Protein AF-A0A918W1X4-F1 (afdb_monomer)

Radius of gyration: 21.04 Å; Cα contacts (8 Å, |Δi|>4): 381; chains: 1; bounding box: 70×36×65 Å

Organism: NCBI:txid680283

Structure (mmCIF, N/CA/C/O backbone):
data_AF-A0A918W1X4-F1
#
_entry.id   AF-A0A918W1X4-F1
#
loop_
_atom_site.group_PDB
_atom_site.id
_atom_site.type_symbol
_atom_site.label_atom_id
_atom_site.label_alt_id
_atom_site.label_comp_id
_atom_site.label_asym_id
_atom_site.label_entity_id
_atom_site.label_seq_id
_atom_site.pdbx_PDB_ins_code
_atom_site.Cartn_x
_atom_site.Cartn_y
_atom_site.Cartn_z
_atom_site.occupancy
_atom_site.B_iso_or_equiv
_atom_site.auth_seq_id
_atom_site.auth_comp_id
_atom_site.auth_asym_id
_atom_site.auth_atom_id
_atom_site.pdbx_PDB_model_num
ATOM 1 N N . MET A 1 1 ? 8.030 5.818 12.855 1.00 89.62 1 MET A N 1
ATOM 2 C CA . MET A 1 1 ? 6.580 5.556 12.806 1.00 89.62 1 MET A CA 1
ATOM 3 C C . MET A 1 1 ? 6.120 4.887 14.097 1.00 89.62 1 MET A C 1
ATOM 5 O O . MET A 1 1 ? 6.805 3.990 14.582 1.00 89.62 1 MET A O 1
ATOM 9 N N . LYS A 1 2 ? 5.001 5.328 14.676 1.00 92.06 2 LYS A N 1
ATOM 10 C CA . LYS A 1 2 ? 4.371 4.689 15.841 1.00 92.06 2 LYS A CA 1
ATOM 11 C C . LYS A 1 2 ? 3.020 4.142 15.383 1.00 92.06 2 LYS A C 1
ATOM 13 O O . LYS A 1 2 ? 2.193 4.916 14.919 1.00 92.06 2 LYS A O 1
ATOM 18 N N . LEU A 1 3 ? 2.838 2.830 15.476 1.00 92.94 3 LEU A N 1
ATOM 19 C CA . LEU A 1 3 ? 1.585 2.150 15.158 1.00 92.94 3 LEU A CA 1
ATOM 20 C C . LEU A 1 3 ? 0.908 1.819 16.480 1.00 92.94 3 LEU A C 1
ATOM 22 O O . LEU A 1 3 ? 1.271 0.844 17.129 1.00 92.94 3 LEU A O 1
ATOM 26 N N . GLY A 1 4 ? 0.025 2.700 16.929 1.00 91.88 4 GLY A N 1
ATOM 27 C CA . GLY A 1 4 ? -0.718 2.560 18.179 1.00 91.88 4 GLY A CA 1
ATOM 28 C C . GLY A 1 4 ? -2.156 3.011 17.988 1.00 91.88 4 GLY A C 1
ATOM 29 O O . GLY A 1 4 ? -2.625 3.066 16.855 1.00 91.88 4 GLY A O 1
ATOM 30 N N . GLU A 1 5 ? -2.839 3.355 19.076 1.00 91.31 5 GLU A N 1
ATOM 31 C CA . GLU A 1 5 ? -4.279 3.652 19.054 1.00 91.31 5 GLU A CA 1
ATOM 32 C C . GLU A 1 5 ? -4.683 4.749 18.068 1.00 91.31 5 GLU A C 1
ATOM 34 O O . GLU A 1 5 ? -5.750 4.660 17.470 1.00 91.31 5 GLU A O 1
ATOM 39 N N . ASP A 1 6 ? -3.797 5.722 17.862 1.00 91.75 6 ASP A N 1
ATOM 40 C CA . ASP A 1 6 ? -4.020 6.860 16.970 1.00 91.75 6 ASP A CA 1
ATOM 41 C C . ASP A 1 6 ? -3.562 6.600 15.523 1.00 91.75 6 ASP A C 1
ATOM 43 O O . ASP A 1 6 ? -3.527 7.513 14.701 1.00 91.75 6 ASP A O 1
ATOM 47 N N . SER A 1 7 ? -3.126 5.378 15.205 1.00 94.62 7 SER A N 1
ATOM 48 C CA . SER A 1 7 ? -2.703 5.036 13.846 1.00 94.62 7 SER A CA 1
ATOM 49 C C . SER A 1 7 ? -3.896 4.715 12.953 1.00 94.62 7 SER A C 1
ATOM 51 O O . SER A 1 7 ? -4.884 4.143 13.411 1.00 94.62 7 SER A O 1
ATOM 53 N N . SER A 1 8 ? -3.769 5.005 11.660 1.00 95.12 8 SER A N 1
ATOM 54 C CA . SER A 1 8 ? -4.750 4.677 10.619 1.00 95.12 8 SER A CA 1
ATOM 55 C C . SER A 1 8 ? -5.215 3.220 10.688 1.00 95.12 8 SER A C 1
ATOM 57 O O . SER A 1 8 ? -6.405 2.956 10.545 1.00 95.12 8 SER A O 1
ATOM 59 N N . LEU A 1 9 ? -4.311 2.279 10.988 1.00 95.44 9 LEU A N 1
ATOM 60 C CA . LEU A 1 9 ? -4.637 0.859 11.144 1.00 95.44 9 LEU A CA 1
ATOM 61 C C . LEU A 1 9 ? -5.591 0.599 12.322 1.00 95.44 9 LEU A C 1
ATOM 63 O O . LEU A 1 9 ? -6.588 -0.102 12.164 1.00 95.44 9 LEU A O 1
ATOM 67 N N . GLU A 1 10 ? -5.294 1.158 13.496 1.00 94.69 10 GLU A N 1
ATOM 68 C CA . GLU A 1 10 ? -6.123 0.973 14.695 1.00 94.69 10 GLU A CA 1
ATOM 69 C C . GLU A 1 10 ? -7.441 1.736 14.605 1.00 94.69 10 GLU A C 1
ATOM 71 O O . GLU A 1 10 ? -8.481 1.223 15.022 1.00 94.69 10 GLU A O 1
ATOM 76 N N . ILE A 1 11 ? -7.417 2.933 14.020 1.00 94.31 11 ILE A N 1
ATOM 77 C CA . ILE A 1 11 ? -8.625 3.719 13.788 1.00 94.31 11 ILE A CA 1
ATOM 78 C C . ILE A 1 11 ? -9.549 2.962 12.841 1.00 94.31 11 ILE A C 1
ATOM 80 O O . ILE A 1 11 ? -10.709 2.770 13.191 1.00 94.31 11 ILE A O 1
ATOM 84 N N . LEU A 1 12 ? -9.038 2.454 11.713 1.00 93.69 12 LEU A N 1
ATOM 85 C CA . LEU A 1 12 ? -9.804 1.621 10.784 1.00 93.69 12 LEU A CA 1
ATOM 86 C C . LEU A 1 12 ? -10.406 0.397 11.490 1.00 93.69 12 LEU A C 1
ATOM 88 O O . LEU A 1 12 ? -11.582 0.082 11.308 1.00 93.69 12 LEU A O 1
ATOM 92 N N . ARG A 1 13 ? -9.616 -0.288 12.327 1.00 92.44 13 ARG A N 1
ATOM 93 C CA . ARG A 1 13 ? -10.076 -1.457 13.090 1.00 92.44 13 ARG A CA 1
ATOM 94 C C . ARG A 1 13 ? -11.245 -1.108 14.012 1.00 92.44 13 ARG A C 1
ATOM 96 O O . ARG A 1 13 ? -12.243 -1.826 14.028 1.00 92.44 13 ARG A O 1
ATOM 103 N N . LYS A 1 14 ? -11.133 -0.004 14.757 1.00 92.19 14 LYS A N 1
ATOM 104 C CA . LYS A 1 14 ? -12.168 0.475 15.689 1.00 92.19 14 LYS A CA 1
ATOM 105 C C . LYS A 1 14 ? -13.386 1.063 14.960 1.00 92.19 14 LYS A C 1
ATOM 107 O O . LYS A 1 14 ? -14.490 1.015 15.499 1.00 92.19 14 LYS A O 1
ATOM 112 N N . SER A 1 15 ? -13.211 1.605 13.753 1.00 91.00 15 SER A N 1
ATOM 113 C CA . SER A 1 15 ? -14.269 2.275 12.986 1.00 91.00 15 SER A CA 1
ATOM 114 C C . SER A 1 15 ? -14.942 1.402 11.923 1.00 91.00 15 SER A C 1
ATOM 116 O O . SER A 1 15 ? -15.945 1.843 11.364 1.00 91.00 15 SER A O 1
ATOM 118 N N . LYS A 1 16 ? -14.474 0.164 11.682 1.00 90.62 16 LYS A N 1
ATOM 119 C CA . LYS A 1 16 ? -14.989 -0.753 10.643 1.00 90.62 16 LYS A CA 1
ATOM 120 C C . LYS A 1 16 ? -16.517 -0.775 10.549 1.00 90.62 16 LYS A C 1
ATOM 122 O O . LYS A 1 16 ? -17.054 -0.559 9.470 1.00 90.62 16 LYS A O 1
ATOM 127 N N . GLY A 1 17 ? -17.218 -0.998 11.664 1.00 89.38 17 GLY A N 1
ATOM 128 C CA . GLY A 1 17 ? -18.685 -1.075 11.664 1.00 89.38 17 GLY A CA 1
ATOM 129 C C . GLY A 1 17 ? -19.357 0.222 11.199 1.00 89.38 17 GLY A C 1
ATOM 130 O O . GLY A 1 17 ? -20.266 0.184 10.377 1.00 89.38 17 GLY A O 1
ATOM 131 N N . LYS A 1 18 ? -18.852 1.377 11.654 1.00 89.38 18 LYS A N 1
ATOM 132 C CA . LYS A 1 18 ? -19.354 2.695 11.231 1.00 89.38 18 LYS A CA 1
ATOM 133 C C . LYS A 1 18 ? -19.069 2.967 9.754 1.00 89.38 18 LYS A C 1
ATOM 135 O O . LYS A 1 18 ? -19.903 3.553 9.075 1.00 89.38 18 LYS A O 1
ATOM 140 N N . LEU A 1 19 ? -17.907 2.538 9.258 1.00 88.19 19 LEU A N 1
ATOM 141 C CA . LEU A 1 19 ? -17.547 2.682 7.846 1.00 88.19 19 LEU A CA 1
ATOM 142 C C . LEU A 1 19 ? -18.468 1.854 6.948 1.00 88.19 19 LEU A C 1
ATOM 144 O O . LEU A 1 19 ? -18.989 2.387 5.975 1.00 88.19 19 LEU A O 1
ATOM 148 N N . VAL A 1 20 ? -18.713 0.587 7.298 1.00 89.12 20 VAL A N 1
ATOM 149 C CA . VAL A 1 20 ? -19.644 -0.281 6.556 1.00 89.12 20 VAL A CA 1
ATOM 150 C C . VAL A 1 20 ? -21.050 0.319 6.547 1.00 89.12 20 VAL A C 1
ATOM 152 O O . VAL A 1 20 ? -21.657 0.424 5.486 1.00 89.12 20 VAL A O 1
ATOM 155 N N . GLN A 1 21 ? -21.534 0.801 7.695 1.00 89.19 21 GLN A N 1
ATOM 156 C CA . GLN A 1 21 ? -22.831 1.472 7.772 1.00 89.19 21 GLN A CA 1
ATOM 157 C C . GLN A 1 21 ? -22.894 2.717 6.871 1.00 89.19 21 GLN A C 1
ATOM 159 O O . GLN A 1 21 ? -23.849 2.878 6.119 1.00 89.19 21 GLN A O 1
ATOM 164 N N . SER A 1 22 ? -21.866 3.572 6.897 1.00 87.25 22 SER A N 1
ATOM 165 C CA . SER A 1 22 ? -21.835 4.780 6.065 1.00 87.25 22 SER A CA 1
ATOM 166 C C . SER A 1 22 ? -21.781 4.467 4.565 1.00 87.25 22 SER A C 1
ATOM 168 O O . SER A 1 22 ? -22.384 5.187 3.772 1.00 87.25 22 SER A O 1
ATOM 170 N N . LEU A 1 23 ? -21.085 3.398 4.165 1.00 85.81 23 LEU A N 1
ATOM 171 C CA . LEU A 1 23 ? -21.072 2.932 2.775 1.00 85.81 23 LEU A CA 1
ATOM 172 C C . LEU A 1 23 ? -22.455 2.432 2.342 1.00 85.81 23 LEU A C 1
ATOM 174 O O . LEU A 1 23 ? -22.922 2.809 1.268 1.00 85.81 23 LEU A O 1
ATOM 178 N N . ARG A 1 24 ? -23.128 1.667 3.207 1.00 88.44 24 ARG A N 1
ATOM 179 C CA . ARG A 1 24 ? -24.493 1.184 2.981 1.00 88.44 24 ARG A CA 1
ATOM 180 C C . ARG A 1 24 ? -25.494 2.329 2.829 1.00 88.44 24 ARG A C 1
ATOM 182 O O . ARG A 1 24 ? -26.295 2.314 1.907 1.00 88.44 24 ARG A O 1
ATOM 189 N N . GLU A 1 25 ? -25.426 3.349 3.682 1.00 88.69 25 GLU A N 1
ATOM 190 C CA . GLU A 1 25 ? -26.319 4.521 3.614 1.00 88.69 25 GLU A CA 1
ATOM 191 C C . GLU A 1 25 ? -26.143 5.342 2.325 1.00 88.69 25 GLU A C 1
ATOM 193 O O . GLU A 1 25 ? -27.088 5.978 1.861 1.00 88.69 25 GLU A O 1
ATOM 198 N N . LYS A 1 26 ? -24.944 5.325 1.728 1.00 85.81 26 LYS A N 1
ATOM 199 C CA . LYS A 1 26 ? -24.642 6.028 0.471 1.00 85.81 26 LYS A CA 1
ATOM 200 C C . LYS A 1 26 ? -24.990 5.225 -0.784 1.00 85.81 26 LYS A C 1
ATOM 202 O O . LYS A 1 26 ? -24.914 5.779 -1.878 1.00 85.81 26 LYS A O 1
ATOM 207 N N . SER A 1 27 ? -25.336 3.945 -0.651 1.00 84.44 27 SER A N 1
ATOM 208 C CA . SER A 1 27 ? -25.573 3.046 -1.778 1.00 84.44 27 SER A CA 1
ATOM 209 C C . SER A 1 27 ? -27.027 2.558 -1.780 1.00 84.44 27 SER A C 1
ATOM 211 O O . SER A 1 27 ? -27.389 1.703 -0.973 1.00 84.44 27 SER A O 1
ATOM 213 N N . PRO A 1 28 ? -27.885 3.093 -2.668 1.00 80.31 28 PRO A N 1
ATOM 214 C CA . PRO A 1 28 ? -29.302 2.728 -2.703 1.00 80.31 28 PRO A CA 1
ATOM 215 C C . PRO A 1 28 ? -29.547 1.266 -3.111 1.00 80.31 28 PRO A C 1
ATOM 217 O O . PRO A 1 28 ? -30.560 0.698 -2.714 1.00 80.31 28 PRO A O 1
ATOM 220 N N . ASP A 1 29 ? -28.607 0.653 -3.836 1.00 88.94 29 ASP A N 1
ATOM 221 C CA . ASP A 1 29 ? -28.700 -0.723 -4.346 1.00 88.94 29 ASP A CA 1
ATOM 222 C C . ASP A 1 29 ? -27.906 -1.738 -3.500 1.00 88.94 29 ASP A C 1
ATOM 224 O O . ASP A 1 29 ? -27.603 -2.838 -3.962 1.00 88.94 29 ASP A O 1
ATOM 228 N N . TRP A 1 30 ? -27.538 -1.377 -2.265 1.00 87.69 30 TRP A N 1
ATOM 229 C CA . TRP A 1 30 ? -26.732 -2.229 -1.389 1.00 87.69 30 TRP A CA 1
ATOM 230 C C . TRP A 1 30 ? -27.438 -3.547 -1.049 1.00 87.69 30 TRP A C 1
ATOM 232 O O . TRP A 1 30 ? -28.548 -3.564 -0.510 1.00 87.69 30 TRP A O 1
ATOM 242 N N . SER A 1 31 ? -26.751 -4.657 -1.300 1.00 87.81 31 SER A N 1
ATOM 243 C CA . SER A 1 31 ? -27.240 -6.020 -1.100 1.00 87.81 31 SER A CA 1
ATOM 244 C C . SER A 1 31 ? -26.464 -6.772 -0.011 1.00 87.81 31 SER A C 1
ATOM 246 O O . SER A 1 31 ? -25.363 -6.389 0.385 1.00 87.81 31 SER A O 1
ATOM 248 N N . ASP A 1 32 ? -26.991 -7.917 0.431 1.00 85.19 32 ASP A N 1
ATOM 249 C CA . ASP A 1 32 ? -26.283 -8.814 1.362 1.00 85.19 32 ASP A CA 1
ATOM 250 C C . ASP A 1 32 ? -24.945 -9.327 0.786 1.00 85.19 32 ASP A C 1
ATOM 252 O O . ASP A 1 32 ? -24.015 -9.673 1.522 1.00 85.19 32 ASP A O 1
ATOM 256 N N . SER A 1 33 ? -24.821 -9.378 -0.545 1.00 85.75 33 SER A N 1
ATOM 257 C CA . SER A 1 33 ? -23.560 -9.716 -1.212 1.00 85.75 33 SER A CA 1
ATOM 258 C C . SER A 1 33 ? -22.501 -8.634 -0.984 1.00 85.75 33 SER A C 1
ATOM 260 O O . SER A 1 33 ? -21.333 -8.965 -0.763 1.00 85.75 33 SER A O 1
ATOM 262 N N . ASP A 1 34 ? -22.902 -7.361 -0.986 1.00 85.75 34 ASP A N 1
ATOM 263 C CA . ASP A 1 34 ? -22.007 -6.226 -0.742 1.00 85.75 34 ASP A CA 1
ATOM 264 C C . ASP A 1 34 ? -21.521 -6.213 0.710 1.00 85.75 34 ASP A C 1
ATOM 266 O O . ASP A 1 34 ? -20.335 -5.983 0.961 1.00 85.75 34 ASP A O 1
ATOM 270 N N . ASP A 1 35 ? -22.396 -6.568 1.661 1.00 85.94 35 ASP A N 1
ATOM 271 C CA . ASP A 1 35 ? -22.026 -6.744 3.070 1.00 85.94 35 ASP A CA 1
ATOM 272 C C . ASP A 1 35 ? -20.931 -7.806 3.235 1.00 85.94 35 ASP A C 1
ATOM 274 O O . ASP A 1 35 ? -19.939 -7.584 3.938 1.00 85.94 35 ASP A O 1
ATOM 278 N N . ASN A 1 36 ? -21.070 -8.958 2.580 1.00 86.75 36 ASN A N 1
ATOM 279 C CA . ASN A 1 36 ? -20.059 -10.013 2.650 1.00 86.75 36 ASN A CA 1
ATOM 280 C C . ASN A 1 36 ? -18.736 -9.575 2.016 1.00 86.75 36 ASN A C 1
ATOM 282 O O . ASN A 1 36 ? -17.666 -9.779 2.603 1.00 86.75 36 ASN A O 1
ATOM 286 N N . GLU A 1 37 ? -18.800 -8.940 0.845 1.00 87.06 37 GLU A N 1
ATOM 287 C CA . GLU A 1 37 ? -17.607 -8.487 0.142 1.00 87.06 37 GLU A CA 1
ATOM 288 C C . GLU A 1 37 ? -16.852 -7.417 0.940 1.00 87.06 37 GLU A C 1
ATOM 290 O O . GLU A 1 37 ? -15.644 -7.559 1.164 1.00 87.06 37 GLU A O 1
ATOM 295 N N . ILE A 1 38 ? -17.542 -6.379 1.430 1.00 88.88 38 ILE A N 1
ATOM 296 C CA . ILE A 1 38 ? -16.889 -5.305 2.184 1.00 88.88 38 ILE A CA 1
ATOM 297 C C . ILE A 1 38 ? -16.334 -5.819 3.512 1.00 88.88 38 ILE A C 1
ATOM 299 O O . ILE A 1 38 ? -15.252 -5.403 3.929 1.00 88.88 38 ILE A O 1
ATOM 303 N N . ASN A 1 39 ? -17.021 -6.759 4.171 1.00 89.31 39 ASN A N 1
ATOM 304 C CA . ASN A 1 39 ? -16.547 -7.320 5.431 1.00 89.31 39 ASN A CA 1
ATOM 305 C C . ASN A 1 39 ? -15.281 -8.153 5.255 1.00 89.31 39 ASN A C 1
ATOM 307 O O . ASN A 1 39 ? -14.392 -8.050 6.110 1.00 89.31 39 ASN A O 1
ATOM 311 N N . LEU A 1 40 ? -15.189 -8.921 4.164 1.00 88.69 40 LEU A N 1
ATOM 312 C CA . LEU A 1 40 ? -13.988 -9.661 3.781 1.00 88.69 40 LEU A CA 1
ATOM 313 C C . LEU A 1 40 ? -12.858 -8.703 3.390 1.00 88.69 40 LEU A C 1
ATOM 315 O O . LEU A 1 40 ? -11.714 -8.852 3.830 1.00 88.69 40 LEU A O 1
ATOM 319 N N . PHE A 1 41 ? -13.177 -7.676 2.605 1.00 91.25 41 PHE A N 1
ATOM 320 C CA . PHE A 1 41 ? -12.220 -6.664 2.176 1.00 91.25 41 PHE A CA 1
ATOM 321 C C . PHE A 1 41 ? -11.633 -5.895 3.374 1.00 91.25 41 PHE A C 1
ATOM 323 O O . PHE A 1 41 ? -10.417 -5.734 3.482 1.00 91.25 41 PHE A O 1
ATOM 330 N N . LEU A 1 42 ? -12.472 -5.541 4.349 1.00 92.44 42 LEU A N 1
ATOM 331 C CA . LEU A 1 42 ? -12.093 -4.887 5.604 1.00 92.44 42 LEU A CA 1
ATOM 332 C C . LEU A 1 42 ? -11.666 -5.862 6.711 1.00 92.44 42 LEU A C 1
ATOM 334 O O . LEU A 1 42 ? -11.483 -5.449 7.859 1.00 92.44 42 LEU A O 1
ATOM 338 N N . ASP A 1 43 ? -11.526 -7.160 6.433 1.00 91.25 43 ASP A N 1
ATOM 339 C CA . ASP A 1 43 ? -10.916 -8.074 7.395 1.00 91.25 43 ASP A CA 1
ATOM 340 C C . ASP A 1 43 ? -9.405 -7.834 7.449 1.00 91.25 43 ASP A C 1
ATOM 342 O O . ASP A 1 43 ? -8.615 -8.372 6.664 1.00 91.25 43 ASP A O 1
ATOM 346 N N . ILE A 1 44 ? -9.015 -6.975 8.389 1.00 91.25 44 ILE A N 1
ATOM 347 C CA . ILE A 1 44 ? -7.623 -6.641 8.660 1.00 91.25 44 ILE A CA 1
ATOM 348 C C . ILE A 1 44 ? -6.870 -7.883 9.131 1.00 91.25 44 ILE A C 1
ATOM 350 O O . ILE A 1 44 ? -5.703 -8.035 8.778 1.00 91.25 44 ILE A O 1
ATOM 354 N N . ASN A 1 45 ? -7.494 -8.792 9.889 1.00 90.19 45 ASN A N 1
ATOM 355 C CA . ASN A 1 45 ? -6.805 -9.937 10.488 1.00 90.19 45 ASN A CA 1
ATOM 356 C C . ASN A 1 45 ? -6.257 -10.888 9.425 1.00 90.19 45 ASN A C 1
ATOM 358 O O . ASN A 1 45 ? -5.095 -11.285 9.522 1.00 90.19 45 ASN A O 1
ATOM 362 N N . ALA A 1 46 ? -7.037 -11.142 8.375 1.00 91.50 46 ALA A N 1
ATOM 363 C CA . ALA A 1 46 ? -6.661 -12.022 7.272 1.00 91.50 46 ALA A CA 1
ATOM 364 C C . ALA A 1 46 ? -5.538 -11.479 6.364 1.00 91.50 46 ALA A C 1
ATOM 366 O O . ALA A 1 46 ? -4.969 -12.235 5.578 1.00 91.50 46 ALA A O 1
ATOM 367 N N . LYS A 1 47 ? -5.193 -10.186 6.448 1.00 95.44 47 LYS A N 1
ATOM 368 C CA . LYS A 1 47 ? -4.259 -9.539 5.509 1.00 95.44 47 LYS A CA 1
ATOM 369 C C . LYS A 1 47 ? -2.852 -9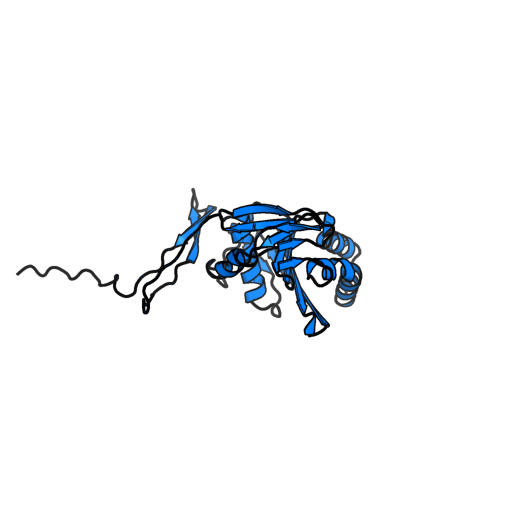.388 6.076 1.00 95.44 47 LYS A C 1
ATOM 371 O O . LYS A 1 47 ? -2.658 -9.146 7.269 1.00 95.44 47 LYS A O 1
ATOM 376 N N . LYS A 1 48 ? -1.838 -9.461 5.211 1.00 96.94 48 LYS A N 1
ATOM 377 C CA . LYS A 1 48 ? -0.465 -9.065 5.568 1.00 96.94 48 LYS A CA 1
ATOM 378 C C . LYS A 1 48 ? -0.386 -7.541 5.695 1.00 96.94 48 LYS A C 1
ATOM 380 O O . LYS A 1 48 ? -0.943 -6.833 4.864 1.00 96.94 48 LYS A O 1
ATOM 385 N N . LYS A 1 49 ? 0.303 -7.044 6.727 1.00 97.69 49 LYS A N 1
ATOM 386 C CA . LYS A 1 49 ? 0.478 -5.607 6.988 1.00 97.69 49 LYS A CA 1
ATOM 387 C C . LYS A 1 49 ? 1.906 -5.201 6.658 1.00 97.69 49 LYS A C 1
ATOM 389 O O . LYS A 1 49 ? 2.823 -5.549 7.397 1.00 97.69 49 LYS A O 1
ATOM 394 N N . TYR A 1 50 ? 2.085 -4.486 5.561 1.00 97.69 50 TYR A N 1
ATOM 395 C CA . TYR A 1 50 ? 3.361 -3.979 5.079 1.00 97.69 50 TYR A CA 1
ATOM 396 C C . TYR A 1 50 ? 3.546 -2.544 5.554 1.00 97.69 50 TYR A C 1
ATOM 398 O O . TYR A 1 50 ? 2.781 -1.668 5.176 1.00 97.69 50 TYR A O 1
ATOM 406 N N . VAL A 1 51 ? 4.549 -2.296 6.385 1.00 96.69 51 VAL A N 1
ATOM 407 C CA . VAL A 1 51 ? 4.882 -0.965 6.897 1.00 96.69 51 VAL A CA 1
ATOM 408 C C . VAL A 1 51 ? 6.071 -0.450 6.119 1.00 96.69 51 VAL A C 1
ATOM 410 O O . VAL A 1 51 ? 7.134 -1.069 6.146 1.00 96.69 51 VAL A O 1
ATOM 413 N N . PHE A 1 52 ? 5.919 0.672 5.428 1.00 94.25 52 PHE A N 1
ATOM 414 C CA . PHE A 1 52 ? 7.030 1.243 4.676 1.00 94.25 52 PHE A CA 1
ATOM 415 C C . PHE A 1 52 ? 7.929 2.061 5.600 1.00 94.25 52 PHE A C 1
ATOM 417 O O . PHE A 1 52 ? 7.468 2.855 6.422 1.00 94.25 52 PHE A O 1
ATOM 424 N N . SER A 1 53 ? 9.242 1.860 5.488 1.00 90.56 53 SER A N 1
ATOM 425 C CA . SER A 1 53 ? 10.195 2.732 6.168 1.00 90.56 53 SER A CA 1
ATOM 426 C C . SER A 1 53 ? 10.199 4.123 5.524 1.00 90.56 53 SER A C 1
ATOM 428 O O . SER A 1 53 ? 9.906 4.270 4.336 1.00 90.56 53 SER A O 1
ATOM 430 N N . ASN A 1 54 ? 10.598 5.152 6.280 1.00 87.25 54 ASN A N 1
ATOM 431 C CA . ASN A 1 54 ? 10.710 6.515 5.744 1.00 87.25 54 ASN A CA 1
ATOM 432 C C . ASN A 1 54 ? 11.564 6.559 4.471 1.00 87.25 54 ASN A C 1
ATOM 434 O O . ASN A 1 54 ? 11.217 7.238 3.515 1.00 87.25 54 ASN A O 1
ATOM 438 N N . SER A 1 55 ? 12.642 5.769 4.425 1.00 84.75 55 SER A N 1
ATOM 439 C CA . SER A 1 55 ? 13.511 5.734 3.255 1.00 84.75 55 SER A CA 1
ATOM 440 C C . SER A 1 55 ? 12.781 5.221 2.012 1.00 84.75 55 SER A C 1
ATOM 442 O O . SER A 1 55 ? 13.015 5.760 0.931 1.00 84.75 55 SER A O 1
ATOM 444 N N . VAL A 1 56 ? 11.898 4.225 2.145 1.00 89.19 56 VAL A N 1
ATOM 445 C CA . VAL A 1 56 ? 11.050 3.735 1.047 1.00 89.19 56 VAL A CA 1
ATOM 446 C C . VAL A 1 56 ? 10.109 4.835 0.577 1.00 89.19 56 VAL A C 1
ATOM 448 O O . VAL A 1 56 ? 10.112 5.140 -0.618 1.00 89.19 56 VAL A O 1
ATOM 451 N N . ILE A 1 57 ? 9.380 5.464 1.508 1.00 90.25 57 ILE A N 1
ATOM 452 C CA . ILE A 1 57 ? 8.430 6.555 1.228 1.00 90.25 57 ILE A CA 1
ATOM 453 C C . ILE A 1 57 ? 9.122 7.671 0.439 1.00 90.25 57 ILE A C 1
ATOM 455 O O . ILE A 1 57 ? 8.654 8.052 -0.636 1.00 90.25 57 ILE A O 1
ATOM 459 N N . ASP A 1 58 ? 10.300 8.094 0.902 1.00 86.06 58 ASP A N 1
ATOM 460 C CA . ASP A 1 58 ? 11.109 9.139 0.272 1.00 86.06 58 ASP A CA 1
ATOM 461 C C . ASP A 1 58 ? 11.532 8.783 -1.160 1.00 86.06 58 ASP A C 1
ATOM 463 O O . ASP A 1 58 ? 11.877 9.672 -1.928 1.00 86.06 58 ASP A O 1
ATOM 467 N N . THR A 1 59 ? 11.502 7.508 -1.560 1.00 86.00 59 THR A N 1
ATOM 468 C CA . THR A 1 59 ? 11.821 7.074 -2.934 1.00 86.00 59 THR A CA 1
ATOM 469 C C . THR A 1 59 ? 10.638 6.706 -3.801 1.00 86.00 59 THR A C 1
ATOM 471 O O . THR A 1 59 ? 10.843 6.517 -5.000 1.00 86.00 59 THR A O 1
ATOM 474 N N . LEU A 1 60 ? 9.417 6.632 -3.275 1.00 90.62 60 LEU A N 1
ATOM 475 C CA . LEU A 1 60 ? 8.256 6.249 -4.085 1.00 90.62 60 LEU A CA 1
ATOM 476 C C . LEU A 1 60 ? 8.084 7.160 -5.305 1.00 90.62 60 LEU A C 1
ATOM 478 O O . LEU A 1 60 ? 7.796 6.679 -6.397 1.00 90.62 60 LEU A O 1
ATOM 482 N N . HIS A 1 61 ? 8.360 8.458 -5.150 1.00 88.31 61 HIS A N 1
ATOM 483 C CA . HIS A 1 61 ? 8.295 9.446 -6.230 1.00 88.31 61 HIS A CA 1
ATOM 484 C C . HIS A 1 61 ? 9.258 9.162 -7.399 1.00 88.31 61 HIS A C 1
ATOM 486 O O . HIS A 1 61 ? 9.075 9.695 -8.491 1.00 88.31 61 HIS A O 1
ATOM 492 N N . THR A 1 62 ? 10.288 8.335 -7.189 1.00 87.81 62 THR A N 1
ATOM 493 C CA . THR A 1 62 ? 11.216 7.924 -8.252 1.00 87.81 62 THR A CA 1
ATOM 494 C C . THR A 1 62 ? 10.605 6.876 -9.179 1.00 87.81 62 THR A C 1
ATOM 496 O O . THR A 1 62 ? 11.131 6.666 -10.266 1.00 87.81 62 THR A O 1
ATOM 499 N N . ILE A 1 63 ? 9.503 6.224 -8.796 1.00 90.38 63 ILE A N 1
ATOM 500 C CA . ILE A 1 63 ? 8.768 5.297 -9.658 1.00 90.38 63 ILE A CA 1
ATOM 501 C C . ILE A 1 63 ? 7.840 6.106 -10.563 1.00 90.38 63 ILE A C 1
ATOM 503 O O . ILE A 1 63 ? 6.904 6.770 -10.106 1.00 90.38 63 ILE A O 1
ATOM 507 N N . LYS A 1 64 ? 8.112 6.061 -11.870 1.00 88.62 64 LYS A N 1
ATOM 508 C CA . LYS A 1 64 ? 7.364 6.840 -12.854 1.00 88.62 64 LYS A CA 1
ATOM 509 C C . LYS A 1 64 ? 6.006 6.191 -13.128 1.00 88.62 64 LYS A C 1
ATOM 511 O O . LYS A 1 64 ? 5.929 5.158 -13.785 1.00 88.62 64 LYS A O 1
ATOM 516 N N . VAL A 1 65 ? 4.947 6.849 -12.666 1.00 90.38 65 VAL A N 1
ATOM 517 C CA . VAL A 1 65 ? 3.547 6.505 -12.951 1.00 90.38 65 VAL A CA 1
ATOM 518 C C . VAL A 1 65 ? 2.900 7.712 -13.629 1.00 90.38 65 VAL A C 1
ATOM 520 O O . VAL A 1 65 ? 2.884 8.803 -13.056 1.00 90.38 65 VAL A O 1
ATOM 523 N N . GLN A 1 66 ? 2.446 7.530 -14.868 1.00 88.62 66 GLN A N 1
ATOM 524 C CA . GLN A 1 66 ? 1.771 8.549 -15.685 1.00 88.62 66 GLN A CA 1
ATOM 525 C C . GLN A 1 66 ? 0.258 8.313 -15.679 1.00 88.62 66 GLN A C 1
ATOM 527 O O . GLN A 1 66 ? -0.194 7.335 -15.093 1.00 88.62 66 GLN A O 1
ATOM 532 N N . ASP A 1 67 ? -0.526 9.202 -16.285 1.00 85.94 67 ASP A N 1
ATOM 533 C CA . ASP A 1 67 ? -1.975 9.006 -16.374 1.00 85.94 67 ASP A CA 1
ATOM 534 C C . ASP A 1 67 ? -2.321 7.819 -17.277 1.00 85.94 67 ASP A C 1
ATOM 536 O O . ASP A 1 67 ? -3.115 6.974 -16.881 1.00 85.94 67 ASP A O 1
ATOM 540 N N . GLU A 1 68 ? -1.628 7.631 -18.393 1.00 85.88 68 GLU A N 1
ATOM 541 C CA . GLU A 1 68 ? -1.775 6.473 -19.287 1.00 85.88 68 GLU A CA 1
ATOM 542 C C . GLU A 1 68 ? -0.943 5.261 -18.818 1.00 85.88 68 GLU A C 1
ATOM 544 O O . GLU A 1 68 ? -0.262 4.601 -19.602 1.00 85.88 68 GLU A O 1
ATOM 549 N N . PHE A 1 69 ? -0.926 4.988 -17.509 1.00 86.00 69 PHE A N 1
ATOM 550 C CA . PHE A 1 69 ? -0.134 3.895 -16.948 1.00 86.00 69 PHE A CA 1
ATOM 551 C C . PHE A 1 69 ? -0.659 2.518 -17.373 1.00 86.00 69 PHE A C 1
ATOM 553 O O . PHE A 1 69 ? -1.813 2.180 -17.120 1.00 86.00 69 PHE A O 1
ATOM 560 N N . ASP A 1 70 ? 0.230 1.706 -17.945 1.00 86.88 70 ASP A N 1
ATOM 561 C CA . ASP A 1 70 ? -0.053 0.331 -18.346 1.00 86.88 70 ASP A CA 1
ATOM 562 C C . ASP A 1 70 ? -0.199 -0.580 -17.118 1.00 86.88 70 ASP A C 1
ATOM 564 O O . ASP A 1 70 ? 0.781 -0.993 -16.489 1.00 86.88 70 ASP A O 1
ATOM 568 N N . CYS A 1 71 ? -1.447 -0.881 -16.769 1.00 88.12 71 CYS A N 1
ATOM 569 C CA . CYS A 1 71 ? -1.816 -1.691 -15.615 1.00 88.12 71 CYS A CA 1
ATOM 570 C C . CYS A 1 71 ? -1.578 -3.192 -15.832 1.00 88.12 71 CYS A C 1
ATOM 572 O O . CYS A 1 71 ? -1.678 -3.950 -14.868 1.00 88.12 71 CYS A O 1
ATOM 574 N N . ASN A 1 72 ? -1.167 -3.640 -17.025 1.00 88.81 72 ASN A N 1
ATOM 575 C CA . ASN A 1 72 ? -0.824 -5.043 -17.258 1.00 88.81 72 ASN A CA 1
ATOM 576 C C . ASN A 1 72 ? 0.308 -5.515 -16.347 1.00 88.81 72 ASN A C 1
ATOM 578 O O . ASN A 1 72 ? 0.357 -6.696 -16.015 1.00 88.81 72 ASN A O 1
ATOM 582 N N . ILE A 1 73 ? 1.194 -4.614 -15.893 1.00 90.94 73 ILE A N 1
ATOM 583 C CA . ILE A 1 73 ? 2.235 -4.978 -14.920 1.00 90.94 73 ILE A CA 1
ATOM 584 C C . ILE A 1 73 ? 1.627 -5.607 -13.665 1.00 90.94 73 ILE A C 1
ATOM 586 O O . ILE A 1 73 ? 2.229 -6.493 -13.068 1.00 90.94 73 ILE A O 1
ATOM 590 N N . LEU A 1 74 ? 0.419 -5.188 -13.281 1.00 92.69 74 LEU A N 1
ATOM 591 C CA . LEU A 1 74 ? -0.253 -5.689 -12.095 1.00 92.69 74 LEU A CA 1
ATOM 592 C C . LEU A 1 74 ? -0.559 -7.184 -12.203 1.00 92.69 74 LEU A C 1
ATOM 594 O O . LEU A 1 74 ? -0.641 -7.820 -11.160 1.00 92.69 74 LEU A O 1
ATOM 598 N N . LYS A 1 75 ? -0.684 -7.768 -13.403 1.00 90.81 75 LYS A N 1
ATOM 599 C CA . LYS A 1 75 ? -0.906 -9.217 -13.587 1.00 90.81 75 LYS A CA 1
ATOM 600 C C . LYS A 1 75 ? 0.248 -10.067 -13.047 1.00 90.81 75 LYS A C 1
ATOM 602 O O . LYS A 1 75 ? 0.024 -11.171 -12.579 1.00 90.81 75 LYS A O 1
ATOM 607 N N . GLU A 1 76 ? 1.459 -9.516 -13.042 1.00 91.50 76 GLU A N 1
ATOM 608 C CA . GLU A 1 76 ? 2.697 -10.202 -12.642 1.00 91.50 76 GLU A CA 1
ATOM 609 C C . GLU A 1 76 ? 3.088 -9.923 -11.181 1.00 91.50 76 GLU A C 1
ATOM 611 O O . GLU A 1 76 ? 4.222 -10.156 -10.751 1.00 91.50 76 GLU A O 1
ATOM 616 N N . ARG A 1 77 ? 2.162 -9.351 -10.406 1.00 92.88 77 ARG A N 1
ATOM 617 C CA . ARG A 1 77 ? 2.385 -9.005 -9.003 1.00 92.88 77 ARG A CA 1
ATOM 618 C C . ARG A 1 77 ? 2.504 -10.263 -8.137 1.00 92.88 77 ARG A C 1
ATOM 620 O O . ARG A 1 77 ? 1.940 -11.311 -8.440 1.00 92.88 77 ARG A O 1
ATOM 627 N N . LYS A 1 78 ? 3.207 -10.143 -7.011 1.00 92.31 78 LYS A N 1
ATOM 628 C CA . LYS A 1 78 ? 3.409 -11.252 -6.058 1.00 92.31 78 LYS A CA 1
ATOM 629 C C . LYS A 1 78 ? 2.346 -11.278 -4.966 1.00 92.31 78 LYS A C 1
ATOM 631 O O . LYS A 1 78 ? 2.141 -12.313 -4.332 1.00 92.31 78 LYS A O 1
ATOM 636 N N . SER A 1 79 ? 1.702 -10.143 -4.710 1.00 93.69 79 SER A N 1
ATOM 637 C CA . SER A 1 79 ? 0.702 -9.991 -3.662 1.00 93.69 79 SER A CA 1
ATOM 638 C C . SER A 1 79 ? -0.711 -9.902 -4.249 1.00 93.69 79 SER A C 1
ATOM 640 O O . SER A 1 79 ? -1.029 -9.018 -5.039 1.00 93.69 79 SER A O 1
ATOM 642 N N . SER A 1 80 ? -1.591 -10.824 -3.851 1.00 93.44 80 SER A N 1
ATOM 643 C CA . SER A 1 80 ? -3.012 -10.799 -4.236 1.00 93.44 80 SER A CA 1
ATOM 644 C C . SER A 1 80 ? -3.877 -10.013 -3.248 1.00 93.44 80 SER A C 1
ATOM 646 O O . SER A 1 80 ? -4.951 -9.538 -3.602 1.00 93.44 80 SER A O 1
ATOM 648 N N . ASN A 1 81 ? -3.417 -9.846 -2.007 1.00 96.06 81 ASN A N 1
ATOM 649 C CA . ASN A 1 81 ? -4.053 -8.999 -1.005 1.00 96.06 81 ASN A CA 1
ATOM 650 C C . ASN A 1 81 ? -3.040 -8.483 0.022 1.00 96.06 81 ASN A C 1
ATOM 652 O O . ASN A 1 81 ? -1.959 -9.055 0.206 1.00 96.06 81 ASN A O 1
ATOM 656 N N . GLY A 1 82 ? -3.413 -7.417 0.724 1.00 97.56 82 GLY A N 1
ATOM 657 C CA . GLY A 1 82 ? -2.608 -6.878 1.808 1.00 97.56 82 GLY A CA 1
ATOM 658 C C . GLY A 1 82 ? -3.065 -5.506 2.276 1.00 97.56 82 GLY A C 1
ATOM 659 O O . GLY A 1 82 ? -4.028 -4.927 1.775 1.00 97.56 82 GLY A O 1
ATOM 660 N N . ILE A 1 83 ? -2.341 -4.995 3.265 1.00 98.38 83 ILE A N 1
ATOM 661 C CA . ILE A 1 83 ? -2.451 -3.625 3.753 1.00 98.38 83 ILE A CA 1
ATOM 662 C C . ILE A 1 83 ? -1.071 -2.991 3.644 1.00 98.38 83 ILE A C 1
ATOM 664 O O . ILE A 1 83 ? -0.123 -3.497 4.240 1.00 98.38 83 ILE A O 1
ATOM 668 N N . ILE A 1 84 ? -0.953 -1.895 2.903 1.00 98.31 84 ILE A N 1
ATOM 669 C CA . ILE A 1 84 ? 0.257 -1.076 2.835 1.00 98.31 84 ILE A CA 1
ATOM 670 C C . ILE A 1 84 ? 0.047 0.136 3.733 1.00 98.31 84 ILE A C 1
ATOM 672 O O . ILE A 1 84 ? -0.763 1.006 3.438 1.00 98.31 84 ILE A O 1
ATOM 676 N N . ILE A 1 85 ? 0.787 0.188 4.829 1.00 97.88 85 ILE A N 1
ATOM 677 C CA . ILE A 1 85 ? 0.814 1.293 5.780 1.00 97.88 85 ILE A CA 1
ATOM 678 C C . ILE A 1 85 ? 1.938 2.221 5.332 1.00 97.88 85 ILE A C 1
ATOM 680 O O . ILE A 1 85 ? 3.124 1.902 5.493 1.00 97.88 85 ILE A O 1
ATOM 684 N N . VAL A 1 86 ? 1.552 3.342 4.723 1.00 95.94 86 VAL A N 1
ATOM 685 C CA . VAL A 1 86 ? 2.503 4.352 4.252 1.00 95.94 86 VAL A CA 1
ATOM 686 C C . VAL A 1 86 ? 3.050 5.104 5.449 1.00 95.94 86 VAL A C 1
ATOM 688 O O . VAL A 1 86 ? 4.259 5.202 5.604 1.00 95.94 86 VAL A O 1
ATOM 691 N N . ASP A 1 87 ? 2.174 5.567 6.334 1.00 93.69 87 ASP A N 1
ATOM 692 C CA . ASP A 1 87 ? 2.553 6.166 7.605 1.00 93.69 87 ASP A CA 1
ATOM 693 C C . ASP A 1 87 ? 1.473 5.950 8.673 1.00 93.69 87 ASP A C 1
ATOM 695 O O . ASP A 1 87 ? 0.545 5.162 8.501 1.00 93.69 87 ASP A O 1
ATOM 699 N N . SER A 1 88 ? 1.609 6.611 9.825 1.00 93.69 88 SER A N 1
ATOM 700 C CA . SER A 1 88 ? 0.616 6.507 10.900 1.00 93.69 88 SER A CA 1
ATOM 701 C C . SER A 1 88 ? -0.746 7.093 10.529 1.00 93.69 88 SER A C 1
ATOM 703 O O . SER A 1 88 ? -1.703 6.843 11.250 1.00 93.69 88 SER A O 1
ATOM 705 N N . THR A 1 89 ? -0.838 7.877 9.460 1.00 95.62 89 THR A N 1
ATOM 706 C CA . THR A 1 89 ? -2.043 8.587 9.026 1.00 95.62 89 THR A CA 1
ATOM 707 C C . THR A 1 89 ? -2.647 8.041 7.738 1.00 95.62 89 THR A C 1
ATOM 709 O O . THR A 1 89 ? -3.812 8.303 7.477 1.00 95.62 89 THR A O 1
ATOM 712 N N . GLU A 1 90 ? -1.919 7.244 6.959 1.00 96.88 90 GLU A N 1
ATOM 713 C CA . GLU A 1 90 ? -2.378 6.755 5.657 1.00 96.88 90 GLU A CA 1
ATOM 714 C C . GLU A 1 90 ? -2.062 5.273 5.451 1.00 96.88 90 GLU A C 1
ATOM 716 O O . GLU A 1 90 ? -0.933 4.809 5.663 1.00 96.88 90 GLU A O 1
ATOM 721 N N . LEU A 1 91 ? -3.059 4.532 4.969 1.00 97.94 91 LEU A N 1
ATOM 722 C CA . LEU A 1 91 ? -2.892 3.161 4.507 1.00 97.94 91 LEU A CA 1
ATOM 723 C C . LEU A 1 91 ? -3.682 2.882 3.224 1.00 97.94 91 LEU A C 1
ATOM 725 O O . LEU A 1 91 ? -4.625 3.591 2.873 1.00 97.94 91 LEU A O 1
ATOM 729 N N . TYR A 1 92 ? -3.298 1.804 2.549 1.00 98.38 92 TYR A N 1
ATOM 730 C CA . TYR A 1 92 ? -4.033 1.202 1.444 1.00 98.38 92 TYR A CA 1
ATOM 731 C C . TYR A 1 92 ? -4.374 -0.239 1.792 1.00 98.38 92 TYR A C 1
ATOM 733 O O . TYR A 1 92 ? -3.488 -1.002 2.170 1.00 98.38 92 TYR A O 1
ATOM 741 N N . ILE A 1 93 ? -5.629 -0.628 1.621 1.00 97.81 93 ILE A N 1
ATOM 742 C CA . ILE A 1 93 ? -6.060 -2.026 1.616 1.00 97.81 93 ILE A CA 1
ATOM 743 C C . ILE A 1 93 ? -6.244 -2.417 0.161 1.00 97.81 93 ILE A C 1
ATOM 745 O O . ILE A 1 93 ? -6.851 -1.666 -0.600 1.00 97.81 93 ILE A O 1
ATOM 749 N N . PHE A 1 94 ? -5.732 -3.575 -0.231 1.00 97.44 94 PHE A N 1
ATOM 750 C CA . PHE A 1 94 ? -5.940 -4.090 -1.575 1.00 97.44 94 PHE A CA 1
ATOM 751 C C . PHE A 1 94 ? -6.294 -5.569 -1.545 1.00 97.44 94 PHE A C 1
ATOM 753 O O . PHE A 1 94 ? -5.843 -6.323 -0.674 1.00 97.44 94 PHE A O 1
ATOM 760 N N . GLN A 1 95 ? -7.113 -5.971 -2.508 1.00 96.06 95 GLN A N 1
ATOM 761 C CA . GLN A 1 95 ? -7.520 -7.352 -2.695 1.00 96.06 95 GLN A CA 1
ATOM 762 C C . GLN A 1 95 ? -7.907 -7.582 -4.150 1.00 96.06 95 GLN A C 1
ATOM 764 O O . GLN A 1 95 ? -8.644 -6.801 -4.750 1.00 96.06 95 GLN A O 1
ATOM 769 N N . GLU A 1 96 ? -7.414 -8.679 -4.698 1.00 94.25 96 GLU A N 1
ATOM 770 C CA . GLU A 1 96 ? -7.857 -9.216 -5.970 1.00 94.25 96 GLU A CA 1
ATOM 771 C C . GLU A 1 96 ? -9.111 -10.066 -5.799 1.00 94.25 96 GLU A C 1
ATOM 773 O O . GLU A 1 96 ? -9.139 -10.982 -4.974 1.00 94.25 96 GLU A O 1
ATOM 778 N N . VAL A 1 97 ? -10.126 -9.781 -6.611 1.00 89.75 97 VAL A N 1
ATOM 779 C CA . VAL A 1 97 ? -11.349 -10.577 -6.743 1.00 89.75 97 VAL A CA 1
ATOM 780 C C . VAL A 1 97 ? -11.750 -10.565 -8.214 1.00 89.75 97 VAL A C 1
ATOM 782 O O . VAL A 1 97 ? -11.908 -9.490 -8.784 1.00 89.75 97 VAL A O 1
ATOM 785 N N . ASN A 1 98 ? -11.926 -11.738 -8.831 1.00 88.50 98 ASN A N 1
ATOM 786 C CA . ASN A 1 98 ? -12.405 -11.881 -10.216 1.00 88.50 98 ASN A CA 1
ATOM 787 C C . ASN A 1 98 ? -11.666 -10.968 -11.214 1.00 88.50 98 ASN A C 1
ATOM 789 O O . ASN A 1 98 ? -12.290 -10.158 -11.893 1.00 88.50 98 ASN A O 1
ATOM 793 N N . GLU A 1 99 ? -10.330 -11.041 -11.233 1.00 90.06 99 GLU A N 1
ATOM 794 C CA . GLU A 1 99 ? -9.469 -10.236 -12.121 1.00 90.06 99 GLU A CA 1
ATOM 795 C C . GLU A 1 99 ? -9.589 -8.713 -11.918 1.00 90.06 99 GLU A C 1
ATOM 797 O O . GLU A 1 99 ? -9.120 -7.919 -12.734 1.00 90.06 99 GLU A O 1
ATOM 802 N N . LYS A 1 100 ? -10.174 -8.276 -10.799 1.00 93.31 100 LYS A N 1
ATOM 803 C CA . LYS A 1 100 ? -10.221 -6.876 -10.379 1.00 93.31 100 LYS A CA 1
ATOM 804 C C . LYS A 1 100 ? -9.387 -6.696 -9.125 1.00 93.31 100 LYS A C 1
ATOM 806 O O . LYS A 1 100 ? -9.607 -7.359 -8.114 1.00 93.31 100 LYS A O 1
ATOM 811 N N . LEU A 1 101 ? -8.445 -5.762 -9.171 1.00 95.94 101 LEU A N 1
ATOM 812 C CA . LEU A 1 101 ? -7.727 -5.304 -7.990 1.00 95.94 101 LEU A CA 1
ATOM 813 C C . LEU A 1 101 ? -8.511 -4.147 -7.372 1.00 95.94 101 LEU A C 1
ATOM 815 O O . LEU A 1 101 ? -8.433 -3.014 -7.852 1.00 95.94 101 LEU A O 1
ATOM 819 N N . LYS A 1 102 ? -9.267 -4.441 -6.314 1.00 95.31 102 LYS A N 1
ATOM 820 C CA . LYS A 1 102 ? -9.967 -3.429 -5.518 1.00 95.31 102 LYS A CA 1
ATOM 821 C C . LYS A 1 102 ? -9.003 -2.816 -4.514 1.00 95.31 102 LYS A C 1
ATOM 823 O O . LYS A 1 102 ? -8.221 -3.529 -3.87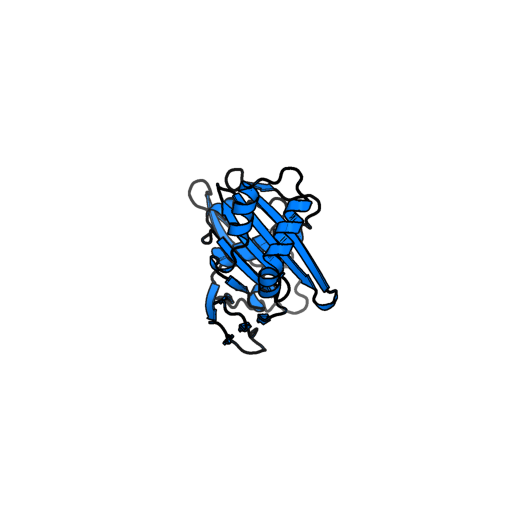8 1.00 95.31 102 LYS A O 1
ATOM 828 N N . VAL A 1 103 ? -9.067 -1.498 -4.370 1.00 96.88 103 VAL A N 1
ATOM 829 C CA . VAL A 1 103 ? -8.188 -0.728 -3.494 1.00 96.88 103 VAL A CA 1
ATOM 830 C C . VAL A 1 103 ? -9.004 0.272 -2.699 1.00 96.88 103 VAL A C 1
ATOM 832 O O . VAL A 1 103 ? -9.850 0.976 -3.242 1.00 96.88 103 VAL A O 1
ATOM 835 N N . MET A 1 104 ? -8.709 0.361 -1.410 1.00 95.56 104 MET A N 1
ATOM 836 C CA . MET A 1 104 ? -9.231 1.390 -0.525 1.00 95.56 104 MET A CA 1
ATOM 837 C C . MET A 1 104 ? -8.067 2.147 0.083 1.00 95.56 104 MET A C 1
ATOM 839 O O . MET A 1 104 ? -7.211 1.555 0.740 1.00 95.56 104 MET A O 1
ATOM 843 N N . ASN A 1 105 ? -8.050 3.454 -0.121 1.00 97.12 105 ASN A N 1
ATOM 844 C CA . ASN A 1 105 ? -7.198 4.364 0.616 1.00 97.12 105 ASN A CA 1
ATOM 845 C C . ASN A 1 105 ? -7.954 4.861 1.849 1.00 97.12 105 ASN A C 1
ATOM 847 O O . ASN A 1 105 ? -9.095 5.308 1.733 1.00 97.12 105 ASN A O 1
ATOM 851 N N . PHE A 1 106 ? -7.317 4.769 3.013 1.00 96.00 106 PHE A N 1
ATOM 852 C CA . PHE A 1 106 ? -7.847 5.287 4.267 1.00 96.00 106 PHE A CA 1
ATOM 853 C C . PHE A 1 106 ? -6.849 6.280 4.852 1.00 96.00 106 PHE A C 1
ATOM 855 O O . PHE A 1 106 ? -5.689 5.925 5.100 1.00 96.00 106 PHE A O 1
ATOM 862 N N . THR A 1 107 ? -7.302 7.514 5.061 1.00 95.69 107 THR A N 1
ATOM 863 C CA . THR A 1 107 ? -6.495 8.587 5.651 1.00 95.69 107 THR A CA 1
ATOM 864 C C . THR A 1 107 ? -7.145 9.112 6.920 1.00 95.69 107 THR A C 1
ATOM 866 O O . THR A 1 107 ? -8.367 9.114 7.050 1.00 95.69 107 THR A O 1
ATOM 869 N N . VAL A 1 108 ? -6.328 9.541 7.880 1.00 94.62 108 VAL A N 1
ATOM 870 C CA . VAL A 1 108 ? -6.783 10.100 9.155 1.00 94.62 108 VAL A CA 1
ATOM 871 C C . VAL A 1 108 ? -6.000 11.365 9.499 1.00 94.62 108 VAL A C 1
ATOM 873 O O . VAL A 1 108 ? -4.776 11.404 9.384 1.00 94.62 108 VAL A O 1
ATOM 876 N N . SER A 1 109 ? -6.699 12.390 9.980 1.00 92.44 109 SER A N 1
ATOM 877 C CA . SER A 1 109 ? -6.112 13.552 10.643 1.00 92.44 109 SER A CA 1
ATOM 878 C C . S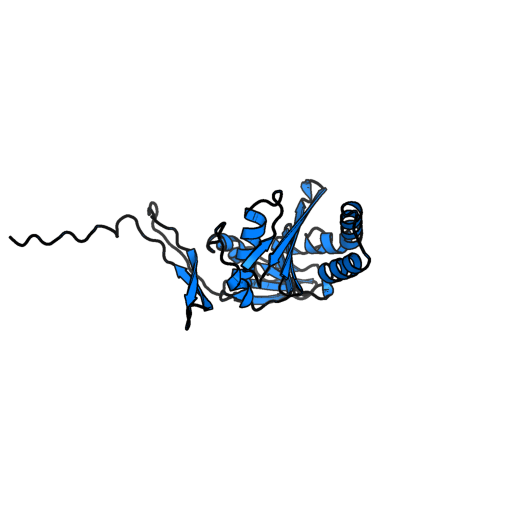ER A 1 109 ? -6.602 13.595 12.084 1.00 92.44 109 SER A C 1
ATOM 880 O O . SER A 1 109 ? -7.762 13.897 12.358 1.00 92.44 109 SER A O 1
ATOM 882 N N . LEU A 1 110 ? -5.698 13.317 13.024 1.00 85.31 110 LEU A N 1
ATOM 883 C CA . LEU A 1 110 ? -5.991 13.413 14.459 1.00 85.31 110 LEU A CA 1
ATOM 884 C C . LEU A 1 110 ? -6.255 14.856 14.887 1.00 85.31 110 LEU A C 1
ATOM 886 O O . LEU A 1 110 ? -7.066 15.104 15.772 1.00 85.31 110 LEU A O 1
ATOM 890 N N . LYS A 1 111 ? -5.557 15.807 14.256 1.00 88.56 111 LYS A N 1
ATOM 891 C CA . LYS A 1 111 ? -5.671 17.234 14.564 1.00 88.56 111 LYS A CA 1
ATOM 892 C C . LYS A 1 111 ? -7.065 17.758 14.231 1.00 88.56 111 LYS A C 1
ATOM 894 O O . LYS A 1 111 ? -7.622 18.530 15.003 1.00 88.56 111 LYS A O 1
ATOM 899 N N . ASP A 1 112 ? -7.604 17.311 13.103 1.00 88.44 112 ASP A N 1
ATOM 900 C CA . ASP A 1 112 ? -8.885 17.783 12.580 1.00 88.44 112 ASP A CA 1
ATOM 901 C C . ASP A 1 112 ? -10.035 16.815 12.913 1.00 88.44 112 ASP A C 1
ATOM 903 O O . ASP A 1 112 ? -11.161 17.025 12.475 1.00 88.44 112 ASP A O 1
ATOM 907 N N . ASN A 1 113 ? -9.753 15.754 13.688 1.00 86.44 113 ASN A N 1
ATOM 908 C CA . ASN A 1 113 ? -10.673 14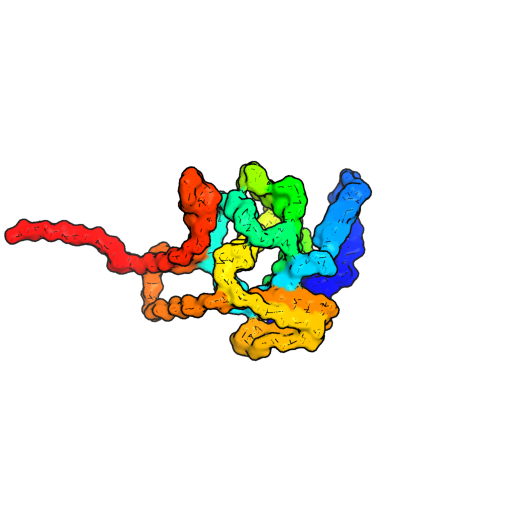.656 13.999 1.00 86.44 113 ASN A CA 1
ATOM 909 C C . ASN A 1 113 ? -11.409 14.136 12.750 1.00 86.44 113 ASN A C 1
ATOM 911 O O . ASN A 1 113 ? -12.632 13.997 12.720 1.00 86.44 113 ASN A O 1
ATOM 915 N N . TYR A 1 114 ? -10.634 13.895 11.698 1.00 88.00 114 TYR A N 1
ATOM 916 C CA . TYR A 1 114 ? -11.134 13.591 10.368 1.00 88.00 114 TYR A CA 1
ATOM 917 C C . TYR A 1 114 ? -10.598 12.245 9.887 1.00 88.00 114 TYR A C 1
ATOM 919 O O . TYR A 1 114 ? -9.449 11.886 10.153 1.00 88.00 114 TYR A O 1
ATOM 927 N N . SER A 1 115 ? -11.425 11.512 9.149 1.00 90.56 115 SER A N 1
ATOM 928 C CA . SER A 1 115 ? -11.005 10.336 8.397 1.00 90.56 115 SER A CA 1
ATOM 929 C C . SER A 1 115 ? -11.665 10.339 7.030 1.00 90.56 115 SER A C 1
ATOM 931 O O . SER A 1 115 ? -12.872 10.575 6.952 1.00 90.56 115 SER A O 1
ATOM 933 N N . ASP A 1 116 ? -10.895 10.020 5.997 1.00 90.06 116 ASP A N 1
ATOM 934 C CA . ASP A 1 116 ? -11.384 9.890 4.629 1.00 90.06 116 ASP A CA 1
ATOM 935 C C . ASP A 1 116 ? -11.188 8.476 4.098 1.00 90.06 116 ASP A C 1
ATOM 937 O O . ASP A 1 116 ? -10.255 7.761 4.488 1.00 90.06 116 ASP A O 1
ATOM 941 N N . LEU A 1 117 ? -12.061 8.098 3.172 1.00 91.12 117 LEU A N 1
ATOM 942 C CA . LEU A 1 117 ? -12.052 6.795 2.536 1.00 91.12 117 LEU A CA 1
ATOM 943 C C . LEU A 1 117 ? -12.331 6.949 1.043 1.00 91.12 117 LEU A C 1
ATOM 945 O O . LEU A 1 117 ? -13.411 7.376 0.642 1.00 91.12 117 LEU A O 1
ATOM 949 N N . LYS A 1 118 ? -11.361 6.533 0.225 1.00 93.00 118 LYS A N 1
ATOM 950 C CA . LYS A 1 118 ? -11.456 6.540 -1.241 1.00 93.00 118 LYS A CA 1
ATOM 951 C C . LYS A 1 118 ? -11.323 5.111 -1.759 1.00 93.00 118 LYS A C 1
ATOM 953 O O . LYS A 1 118 ? -10.392 4.407 -1.366 1.00 93.00 118 LYS A O 1
ATOM 958 N N . ILE A 1 119 ? -12.228 4.680 -2.638 1.00 92.06 119 ILE A N 1
ATOM 959 C CA . ILE A 1 119 ? -12.216 3.336 -3.240 1.00 92.06 119 ILE A CA 1
ATOM 960 C C . ILE A 1 119 ? -12.008 3.463 -4.745 1.00 92.06 119 ILE A C 1
ATOM 962 O O . ILE A 1 119 ? -12.707 4.220 -5.408 1.00 92.06 119 ILE A O 1
ATOM 966 N N . PHE A 1 120 ? -11.076 2.694 -5.292 1.00 94.81 120 PHE A N 1
ATOM 967 C CA . PHE A 1 120 ? -10.835 2.612 -6.730 1.00 94.81 120 PHE A CA 1
ATOM 968 C C . PHE A 1 120 ? -10.463 1.186 -7.130 1.00 94.81 120 PHE A C 1
ATOM 970 O O . PHE A 1 120 ? -10.054 0.373 -6.298 1.00 94.81 120 PHE A O 1
ATOM 977 N N . THR A 1 121 ? -10.637 0.863 -8.410 1.00 94.94 121 THR A N 1
ATOM 978 C CA . THR A 1 121 ? -10.442 -0.497 -8.924 1.00 94.94 121 THR A CA 1
ATOM 979 C C . THR A 1 121 ? -9.576 -0.489 -10.177 1.00 94.94 121 THR A C 1
ATOM 981 O O . THR A 1 121 ? -9.684 0.400 -11.016 1.00 94.94 121 THR A O 1
ATOM 984 N N . PHE A 1 122 ? -8.739 -1.511 -10.331 1.00 94.75 122 PHE A N 1
ATOM 985 C CA . PHE A 1 122 ? -8.055 -1.812 -11.587 1.00 94.75 122 PHE A CA 1
ATOM 986 C C . PHE A 1 122 ? -8.640 -3.095 -12.166 1.00 94.75 122 PHE A C 1
ATOM 988 O O . PHE A 1 122 ? -8.599 -4.139 -11.510 1.00 94.75 122 PHE A O 1
ATOM 995 N N . ASN A 1 123 ? -9.187 -3.020 -13.374 1.00 92.94 123 ASN A N 1
ATOM 996 C CA . ASN A 1 123 ? -9.582 -4.192 -14.139 1.00 92.94 123 ASN A CA 1
ATOM 997 C C . ASN A 1 123 ? -8.334 -4.751 -14.821 1.00 92.94 123 ASN A C 1
ATOM 999 O O . ASN A 1 123 ? -7.742 -4.119 -15.699 1.00 92.94 123 ASN A O 1
ATOM 1003 N N . LEU A 1 124 ? -7.900 -5.919 -14.362 1.00 90.88 124 LEU A N 1
ATOM 1004 C CA . LEU A 1 124 ? -6.668 -6.522 -14.835 1.00 90.88 124 LEU A CA 1
ATOM 1005 C C . LEU A 1 124 ? -6.873 -7.073 -16.238 1.00 90.88 124 LEU A C 1
ATOM 1007 O O . LEU A 1 124 ? -6.001 -6.868 -17.073 1.00 90.88 124 LEU A O 1
ATOM 1011 N N . ASN A 1 125 ? -8.008 -7.711 -16.525 1.00 89.81 125 ASN A N 1
ATOM 1012 C CA . ASN A 1 125 ? -8.265 -8.300 -17.835 1.00 89.81 125 ASN A CA 1
ATOM 1013 C C . ASN A 1 125 ? -8.176 -7.245 -18.947 1.00 89.81 125 ASN A C 1
ATOM 1015 O O . ASN A 1 125 ? -7.330 -7.357 -19.838 1.00 89.81 125 ASN A O 1
ATOM 1019 N N . ASP A 1 126 ? -8.939 -6.162 -18.784 1.00 89.25 126 ASP A N 1
ATOM 1020 C CA . ASP A 1 126 ? -9.100 -5.103 -19.788 1.00 89.25 126 ASP A CA 1
ATOM 1021 C C . ASP A 1 126 ? -8.009 -4.021 -19.727 1.00 89.25 126 ASP A C 1
ATOM 1023 O O . ASP A 1 126 ? -8.012 -3.084 -20.523 1.00 89.25 126 ASP A O 1
ATOM 1027 N N . ASN A 1 127 ? -7.047 -4.147 -18.802 1.00 87.50 127 ASN A N 1
ATOM 1028 C CA . ASN A 1 127 ? -5.999 -3.151 -18.565 1.00 87.50 127 ASN A CA 1
ATOM 1029 C C . ASN A 1 127 ? -6.560 -1.745 -18.270 1.00 87.50 127 ASN A C 1
ATOM 1031 O O . ASN A 1 127 ? -6.030 -0.728 -18.723 1.00 87.50 127 ASN A O 1
ATOM 1035 N N . GLU A 1 128 ? -7.651 -1.689 -17.512 1.00 88.75 128 GLU A N 1
ATOM 1036 C CA . GLU A 1 128 ? -8.426 -0.472 -17.301 1.00 88.75 128 GLU A CA 1
ATOM 1037 C C . GLU A 1 128 ? -8.370 -0.015 -15.840 1.00 88.75 128 GLU A C 1
ATOM 1039 O O . GLU A 1 128 ? -8.363 -0.809 -14.894 1.00 88.75 128 GLU A O 1
ATOM 1044 N N . LYS A 1 129 ? -8.356 1.305 -15.652 1.00 91.12 129 LYS A N 1
ATOM 1045 C CA . LYS A 1 129 ? -8.484 1.949 -14.347 1.00 91.12 129 LYS A CA 1
ATOM 1046 C C . LYS A 1 129 ? -9.915 2.437 -14.175 1.00 91.12 129 LYS A C 1
ATOM 1048 O O . LYS A 1 129 ? -10.343 3.328 -14.898 1.00 91.12 129 LYS A O 1
ATOM 1053 N N . ILE A 1 130 ? -10.614 1.907 -13.181 1.00 88.44 130 ILE A N 1
ATOM 1054 C CA . ILE A 1 130 ? -11.966 2.320 -12.811 1.00 88.44 130 ILE A CA 1
ATOM 1055 C C . ILE A 1 130 ? -11.836 3.206 -11.569 1.00 88.44 130 ILE A C 1
ATOM 1057 O O . ILE A 1 130 ? -11.744 2.724 -10.434 1.00 88.44 130 ILE A O 1
ATOM 1061 N N . ILE A 1 131 ? -11.731 4.513 -11.808 1.00 86.94 131 ILE A N 1
ATOM 1062 C CA . ILE A 1 131 ? -11.461 5.539 -10.796 1.00 86.94 131 ILE A CA 1
ATOM 1063 C C . ILE A 1 131 ? -12.523 6.626 -10.955 1.00 86.94 131 ILE A C 1
ATOM 1065 O O . ILE A 1 131 ? -12.707 7.136 -12.056 1.00 86.94 131 ILE A O 1
ATOM 1069 N N . ALA A 1 132 ? -13.220 6.958 -9.869 1.00 82.62 132 ALA A N 1
ATOM 1070 C CA . ALA A 1 132 ? -14.209 8.030 -9.872 1.00 82.62 132 ALA A CA 1
ATOM 1071 C C . ALA A 1 132 ? -13.536 9.406 -10.041 1.00 82.62 132 ALA A C 1
ATOM 1073 O O . ALA A 1 132 ? -12.399 9.603 -9.610 1.00 82.62 132 ALA A O 1
ATOM 1074 N N . GLU A 1 133 ? -14.228 10.351 -10.682 1.00 81.94 133 GLU A N 1
ATOM 1075 C CA . GLU A 1 133 ? -13.675 11.671 -11.035 1.00 81.94 133 GLU A CA 1
ATOM 1076 C C . GLU A 1 133 ? -13.259 12.510 -9.817 1.00 81.94 133 GLU A C 1
ATOM 1078 O O . GLU A 1 133 ? -12.359 13.344 -9.910 1.00 81.94 133 GLU A O 1
ATOM 1083 N N . ASP A 1 134 ? -13.884 12.274 -8.664 1.00 85.25 134 ASP A N 1
ATOM 1084 C CA . ASP A 1 134 ? -13.600 12.942 -7.394 1.00 85.25 134 ASP A CA 1
ATOM 1085 C C . ASP A 1 134 ? -12.337 12.406 -6.692 1.00 85.25 134 ASP A C 1
ATOM 1087 O O . ASP A 1 134 ? -11.839 13.005 -5.732 1.00 85.25 134 ASP A O 1
ATOM 1091 N N . ILE A 1 135 ? -11.770 11.297 -7.177 1.00 88.62 135 ILE A N 1
ATOM 1092 C CA . ILE A 1 135 ? -10.536 10.735 -6.635 1.00 88.62 135 ILE A CA 1
ATOM 1093 C C . ILE A 1 135 ? -9.335 11.437 -7.260 1.00 88.62 135 ILE A C 1
ATOM 1095 O O . ILE A 1 135 ? -8.961 11.213 -8.411 1.00 88.62 135 ILE A O 1
ATOM 1099 N N . GLU A 1 136 ? -8.659 12.232 -6.433 1.00 91.50 136 GLU A N 1
ATOM 1100 C CA . GLU A 1 136 ? -7.399 12.884 -6.780 1.00 91.50 136 GLU A CA 1
ATOM 1101 C C . GLU A 1 136 ? -6.382 11.925 -7.412 1.00 91.50 136 GLU A C 1
ATOM 1103 O O . GLU A 1 136 ? -6.040 10.871 -6.864 1.00 91.50 136 GLU A O 1
ATOM 1108 N N . THR A 1 137 ? -5.811 12.357 -8.536 1.00 90.50 137 THR A N 1
ATOM 1109 C CA . THR A 1 137 ? -4.874 11.572 -9.341 1.00 90.50 137 THR A CA 1
ATOM 1110 C C . THR A 1 137 ? -3.684 11.018 -8.552 1.00 90.50 137 THR A C 1
ATOM 1112 O O . THR A 1 137 ? -3.220 9.904 -8.799 1.00 90.50 137 THR A O 1
ATOM 1115 N N . GLU A 1 138 ? -3.172 11.770 -7.577 1.00 93.94 138 GLU A N 1
ATOM 1116 C CA . GLU A 1 138 ? -2.024 11.318 -6.790 1.00 93.94 138 GLU A CA 1
ATOM 1117 C C . GLU A 1 138 ? -2.352 10.164 -5.833 1.00 93.94 138 GLU A C 1
ATOM 1119 O O . GLU A 1 138 ? -1.446 9.392 -5.522 1.00 93.94 138 GLU A O 1
ATOM 1124 N N . VAL A 1 139 ? -3.614 9.965 -5.435 1.00 95.12 139 VAL A N 1
ATOM 1125 C CA . VAL A 1 139 ? -4.014 8.864 -4.537 1.00 95.12 139 VAL A CA 1
ATOM 1126 C C . VAL A 1 139 ? -3.763 7.511 -5.207 1.00 95.12 139 VAL A C 1
ATOM 1128 O O . VAL A 1 139 ? -3.030 6.664 -4.686 1.00 95.12 139 VAL A O 1
ATOM 1131 N N . TRP A 1 140 ? -4.303 7.307 -6.410 1.00 95.25 140 TRP A N 1
ATOM 1132 C CA . TRP A 1 140 ? -4.133 6.037 -7.119 1.00 95.25 140 TRP A CA 1
ATOM 1133 C C . TRP A 1 140 ? -2.714 5.873 -7.681 1.00 95.25 140 TRP A C 1
ATOM 1135 O O . TRP A 1 140 ? -2.175 4.761 -7.682 1.00 95.25 140 TRP A O 1
ATOM 1145 N N . LYS A 1 141 ? -2.050 6.966 -8.096 1.00 95.81 141 LYS A N 1
ATOM 1146 C CA . LYS A 1 141 ? -0.641 6.911 -8.524 1.00 95.81 141 LYS A CA 1
ATOM 1147 C C . LYS A 1 141 ? 0.272 6.504 -7.375 1.00 95.81 141 LYS A C 1
ATOM 1149 O O . LYS A 1 141 ? 1.177 5.692 -7.574 1.00 95.81 141 LYS A O 1
ATOM 1154 N N . LYS A 1 142 ? 0.047 7.039 -6.172 1.00 96.88 142 LYS A N 1
ATOM 1155 C CA . LYS A 1 142 ? 0.807 6.675 -4.972 1.00 96.88 142 LYS A CA 1
ATOM 1156 C C . LYS A 1 142 ? 0.609 5.206 -4.621 1.00 96.88 142 LYS A C 1
ATOM 1158 O O . LYS A 1 142 ? 1.608 4.528 -4.387 1.00 96.88 142 LYS A O 1
ATOM 1163 N N . PHE A 1 143 ? -0.621 4.693 -4.694 1.00 97.50 143 PHE A N 1
ATOM 1164 C CA . PHE A 1 143 ? -0.872 3.258 -4.547 1.00 97.50 143 PHE A CA 1
ATOM 1165 C C . PHE A 1 143 ? -0.050 2.414 -5.530 1.00 97.50 143 PHE A C 1
ATOM 1167 O O . PHE A 1 143 ? 0.648 1.494 -5.103 1.00 97.50 143 PHE A O 1
ATOM 1174 N N . LEU A 1 144 ? -0.065 2.748 -6.826 1.00 96.50 144 LEU A N 1
ATOM 1175 C CA . LEU A 1 144 ? 0.717 2.012 -7.824 1.00 96.50 144 LEU A CA 1
ATOM 1176 C C . LEU A 1 144 ? 2.216 2.057 -7.522 1.00 96.50 144 LEU A C 1
ATOM 1178 O O . LEU A 1 144 ? 2.876 1.024 -7.578 1.00 96.50 144 LEU A O 1
ATOM 1182 N N . ARG A 1 145 ? 2.759 3.222 -7.140 1.00 96.00 145 ARG A N 1
ATOM 1183 C CA . ARG A 1 145 ? 4.166 3.337 -6.713 1.00 96.00 145 ARG A CA 1
ATOM 1184 C C . ARG A 1 145 ? 4.452 2.409 -5.531 1.00 96.00 145 ARG A C 1
ATOM 1186 O O . ARG A 1 145 ? 5.471 1.721 -5.542 1.00 96.00 145 ARG A O 1
ATOM 1193 N N . CYS A 1 146 ? 3.559 2.359 -4.542 1.00 96.81 146 CYS A N 1
ATOM 1194 C CA . CYS A 1 146 ? 3.700 1.472 -3.391 1.00 96.81 146 CYS A CA 1
ATOM 1195 C C . CYS A 1 146 ? 3.692 -0.006 -3.791 1.00 96.81 146 CYS A C 1
ATOM 1197 O O . CYS A 1 146 ? 4.575 -0.756 -3.377 1.00 96.81 146 CYS A O 1
ATOM 1199 N N . LEU A 1 147 ? 2.727 -0.419 -4.612 1.00 96.69 147 LEU A N 1
ATOM 1200 C CA . LEU A 1 147 ? 2.584 -1.809 -5.037 1.00 96.69 147 LEU A CA 1
ATOM 1201 C C . LEU A 1 147 ? 3.750 -2.252 -5.937 1.00 96.69 147 LEU A C 1
ATOM 1203 O O . LEU A 1 147 ? 4.296 -3.337 -5.748 1.00 96.69 147 LEU A O 1
ATOM 1207 N N . ILE A 1 148 ? 4.200 -1.385 -6.852 1.00 94.81 148 ILE A N 1
ATOM 1208 C CA . ILE A 1 148 ? 5.388 -1.629 -7.685 1.00 94.81 148 ILE A CA 1
ATOM 1209 C C . ILE A 1 148 ? 6.626 -1.812 -6.806 1.00 94.81 148 ILE A C 1
ATOM 1211 O O . ILE A 1 148 ? 7.417 -2.730 -7.028 1.00 94.81 148 ILE A O 1
ATOM 1215 N N . TYR A 1 149 ? 6.793 -0.946 -5.802 1.00 94.12 149 TYR A N 1
ATOM 1216 C CA . TYR A 1 149 ? 7.907 -1.051 -4.868 1.00 94.12 149 TYR A CA 1
ATOM 1217 C C . TYR A 1 149 ? 7.877 -2.388 -4.121 1.00 94.12 149 TYR A C 1
ATOM 1219 O O . TYR A 1 149 ? 8.903 -3.056 -4.029 1.00 94.12 149 TYR A O 1
ATOM 1227 N N . LEU A 1 150 ? 6.706 -2.779 -3.612 1.00 95.06 150 LEU A N 1
ATOM 1228 C CA . LEU A 1 150 ? 6.530 -3.998 -2.829 1.00 95.06 150 LEU A CA 1
ATOM 1229 C C . LEU A 1 150 ? 6.832 -5.267 -3.636 1.00 95.06 150 LEU A C 1
ATOM 1231 O O . LEU A 1 150 ? 7.559 -6.136 -3.158 1.00 95.06 150 LEU A O 1
ATOM 1235 N N . ASP A 1 151 ? 6.286 -5.376 -4.848 1.00 94.50 151 ASP A N 1
ATOM 1236 C CA . ASP A 1 151 ? 6.287 -6.650 -5.572 1.00 94.50 151 ASP A CA 1
ATOM 1237 C C . ASP A 1 151 ? 7.428 -6.789 -6.586 1.00 94.50 151 ASP A C 1
ATOM 1239 O O . ASP A 1 151 ? 7.887 -7.908 -6.849 1.00 94.50 151 ASP A O 1
ATOM 1243 N N . PHE A 1 152 ? 7.941 -5.680 -7.124 1.00 91.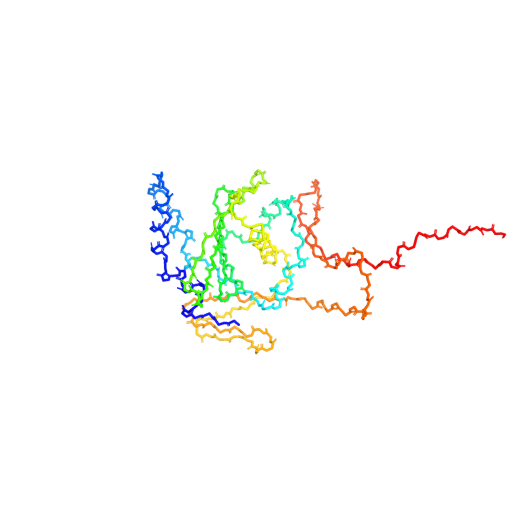94 152 PHE A N 1
ATOM 1244 C CA . PHE A 1 152 ? 8.877 -5.714 -8.254 1.00 91.94 152 PHE A CA 1
ATOM 1245 C C . PHE A 1 152 ? 10.282 -5.221 -7.918 1.00 91.94 152 PHE A C 1
ATOM 1247 O O . PHE A 1 152 ? 11.225 -5.579 -8.627 1.00 91.94 152 PHE A O 1
ATOM 1254 N N . LEU A 1 153 ? 10.451 -4.418 -6.865 1.00 89.88 153 LEU A N 1
ATOM 1255 C CA . LEU A 1 153 ? 11.775 -3.959 -6.455 1.00 89.88 153 LEU A CA 1
ATOM 1256 C C . LEU A 1 153 ? 12.407 -4.900 -5.421 1.00 89.88 153 LEU A C 1
ATOM 1258 O O . LEU A 1 153 ? 11.706 -5.561 -4.658 1.00 89.88 153 LEU A O 1
ATOM 1262 N N . PRO A 1 154 ? 13.748 -4.966 -5.357 1.00 85.38 154 PRO A N 1
ATOM 1263 C CA . PRO A 1 154 ? 14.433 -5.630 -4.258 1.00 85.38 154 PRO A CA 1
ATOM 1264 C C . PRO A 1 154 ? 14.135 -4.921 -2.930 1.00 85.38 154 PRO A C 1
ATOM 1266 O O . PRO A 1 154 ? 14.506 -3.759 -2.728 1.00 85.38 154 PRO A O 1
ATOM 1269 N N . THR A 1 155 ? 13.483 -5.634 -2.015 1.00 88.00 155 THR A N 1
ATOM 1270 C CA . THR A 1 155 ? 13.138 -5.139 -0.679 1.00 88.00 155 THR A CA 1
ATOM 1271 C C . THR A 1 155 ? 13.752 -6.007 0.403 1.00 88.00 155 THR A C 1
ATOM 1273 O O . THR A 1 155 ? 13.743 -7.233 0.303 1.00 88.00 155 THR A O 1
ATOM 1276 N N . GLU A 1 156 ? 14.205 -5.374 1.477 1.00 88.31 156 GLU A N 1
ATOM 1277 C CA . GLU A 1 156 ? 14.494 -6.065 2.727 1.00 88.31 156 GLU A CA 1
ATOM 1278 C C . GLU A 1 156 ? 13.220 -6.108 3.569 1.00 88.31 156 GLU A C 1
ATOM 1280 O O . GLU A 1 156 ? 12.508 -5.106 3.697 1.00 88.31 156 GLU A O 1
ATOM 1285 N N . ILE A 1 157 ? 12.931 -7.284 4.125 1.00 90.50 157 ILE A N 1
ATOM 1286 C CA . ILE A 1 157 ? 11.726 -7.542 4.905 1.00 90.50 15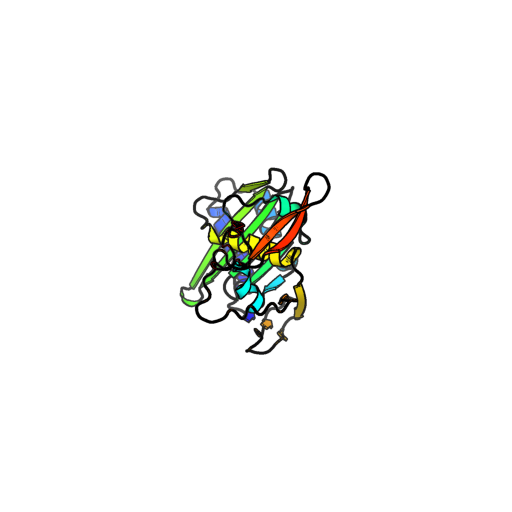7 ILE A CA 1
ATOM 1287 C C . ILE A 1 157 ? 12.120 -7.911 6.331 1.00 90.50 157 ILE A C 1
ATOM 1289 O O . ILE A 1 157 ? 12.859 -8.867 6.555 1.00 90.50 157 ILE A O 1
ATOM 1293 N N . ILE A 1 158 ? 11.574 -7.174 7.295 1.00 93.44 158 ILE A N 1
ATOM 1294 C CA . ILE A 1 158 ? 11.779 -7.415 8.722 1.00 93.44 158 ILE A CA 1
ATOM 1295 C C . ILE A 1 158 ? 10.420 -7.587 9.388 1.00 93.44 158 ILE A C 1
ATOM 1297 O O . ILE A 1 158 ? 9.538 -6.740 9.267 1.00 93.44 158 ILE A O 1
ATOM 1301 N N . TYR A 1 159 ? 10.243 -8.679 10.119 1.00 96.12 159 TYR A N 1
ATOM 1302 C CA . TYR A 1 159 ? 9.029 -8.904 10.893 1.00 96.12 159 TYR A CA 1
ATOM 1303 C C . TYR A 1 159 ? 9.135 -8.222 12.256 1.00 96.12 159 TYR A C 1
ATOM 1305 O O . TYR A 1 159 ? 10.145 -8.366 12.938 1.00 96.12 159 TYR A O 1
ATOM 1313 N N . ILE A 1 160 ? 8.082 -7.513 12.657 1.00 96.44 160 ILE A N 1
ATOM 1314 C CA . ILE A 1 160 ? 7.974 -6.878 13.973 1.00 96.44 160 ILE A CA 1
ATOM 1315 C C . ILE A 1 160 ? 6.729 -7.455 14.645 1.00 96.44 160 ILE A C 1
ATOM 1317 O O . ILE A 1 160 ? 5.609 -7.268 14.151 1.00 96.44 160 ILE A O 1
ATOM 1321 N N . ASN A 1 161 ? 6.912 -8.189 15.742 1.00 97.44 161 ASN A N 1
ATOM 1322 C CA . ASN A 1 161 ? 5.790 -8.783 16.467 1.00 97.44 161 ASN A CA 1
ATOM 1323 C C . ASN A 1 161 ? 5.009 -7.703 17.243 1.00 97.44 161 ASN A C 1
ATOM 1325 O O . ASN A 1 161 ? 5.459 -6.552 17.350 1.00 97.44 161 ASN A O 1
ATOM 1329 N N . PRO A 1 162 ? 3.817 -8.033 17.767 1.00 96.94 162 PRO A N 1
ATOM 1330 C CA . PRO A 1 162 ? 3.080 -7.142 18.654 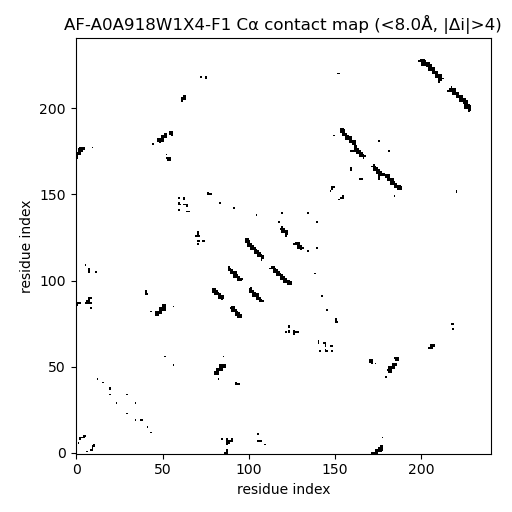1.00 96.94 162 PRO A CA 1
ATOM 1331 C C . PRO A 1 162 ? 3.942 -6.632 19.811 1.00 96.94 162 PRO A C 1
ATOM 1333 O O . PRO A 1 162 ? 4.710 -7.388 20.403 1.00 96.94 162 PRO A O 1
ATOM 1336 N N . LYS A 1 163 ? 3.785 -5.350 20.155 1.00 94.81 163 LYS A N 1
ATOM 1337 C CA . LYS A 1 163 ? 4.495 -4.665 21.256 1.00 94.81 163 LYS A CA 1
ATOM 1338 C C . LYS A 1 163 ? 6.022 -4.567 21.089 1.00 94.81 163 LYS A C 1
ATOM 1340 O O . LYS A 1 163 ? 6.707 -4.106 22.004 1.00 94.81 163 LYS A O 1
ATOM 1345 N N . GLU A 1 164 ? 6.565 -4.930 19.928 1.00 96.00 164 GLU A N 1
ATOM 1346 C CA . GLU A 1 164 ? 7.987 -4.785 19.615 1.00 96.00 164 GLU A CA 1
ATOM 1347 C C . GLU A 1 164 ? 8.310 -3.459 18.909 1.00 96.00 164 GLU A C 1
ATOM 1349 O O . GLU A 1 164 ? 7.455 -2.707 18.431 1.00 96.00 164 GLU A O 1
ATOM 1354 N N . LYS A 1 165 ? 9.606 -3.152 18.840 1.00 93.75 165 LYS A N 1
ATOM 1355 C CA . LYS A 1 165 ? 10.143 -2.003 18.110 1.00 93.75 165 LYS A CA 1
ATOM 1356 C C . LYS A 1 165 ? 11.353 -2.436 17.296 1.00 93.75 165 LYS A C 1
ATOM 1358 O O . LYS A 1 165 ? 12.152 -3.240 17.767 1.00 93.75 165 LYS A O 1
ATOM 1363 N N . PHE A 1 166 ? 11.532 -1.830 16.130 1.00 92.81 166 PHE A N 1
ATOM 1364 C CA . PHE A 1 166 ? 12.696 -2.056 15.282 1.00 92.81 166 PHE A CA 1
ATOM 1365 C C . PHE A 1 166 ? 13.319 -0.732 14.833 1.00 92.81 166 PHE A C 1
ATOM 1367 O O . PHE A 1 166 ? 12.615 0.249 14.578 1.00 92.81 166 PHE A O 1
ATOM 1374 N N . GLY A 1 167 ? 14.648 -0.716 14.717 1.00 86.31 167 GLY A N 1
ATOM 1375 C CA . GLY A 1 167 ? 15.418 0.403 14.180 1.00 86.31 167 GLY A CA 1
ATOM 1376 C C . GLY A 1 167 ? 15.657 1.565 15.151 1.00 86.31 167 GLY A C 1
ATOM 1377 O O . GLY A 1 167 ? 15.171 1.618 16.285 1.00 86.31 167 GLY A O 1
ATOM 1378 N N . THR A 1 168 ? 16.437 2.535 14.677 1.00 81.75 168 THR A N 1
ATOM 1379 C CA . THR A 1 168 ? 16.795 3.761 15.408 1.00 81.75 168 THR A CA 1
ATOM 1380 C C . THR A 1 168 ? 16.022 4.967 14.877 1.00 81.75 168 THR A C 1
ATOM 1382 O O . THR A 1 168 ? 15.487 4.936 13.771 1.00 81.75 168 THR A O 1
ATOM 1385 N N . ARG A 1 169 ? 15.948 6.070 15.642 1.00 74.06 169 ARG A N 1
ATOM 1386 C CA . ARG A 1 169 ? 15.228 7.286 15.203 1.00 74.06 169 ARG A CA 1
ATOM 1387 C C . ARG A 1 169 ? 15.726 7.789 13.839 1.00 74.06 169 ARG A C 1
ATOM 1389 O O . ARG A 1 169 ? 14.909 8.204 13.030 1.00 74.06 169 ARG A O 1
ATOM 1396 N N . LYS A 1 170 ? 17.037 7.688 13.579 1.00 69.00 170 LYS A N 1
ATOM 1397 C CA . LYS A 1 170 ? 17.671 8.079 12.308 1.00 69.00 170 LYS A CA 1
ATOM 1398 C C . LYS A 1 170 ? 17.330 7.140 11.146 1.00 69.00 170 LYS A C 1
ATOM 1400 O O . LYS A 1 170 ? 17.206 7.600 10.023 1.00 69.00 170 LYS A O 1
ATOM 1405 N N . GLN A 1 171 ? 17.157 5.847 11.414 1.00 66.06 171 GLN A N 1
ATOM 1406 C CA . GLN A 1 171 ? 16.867 4.823 10.399 1.00 66.06 171 GLN A CA 1
ATOM 1407 C C . GLN A 1 171 ? 15.361 4.593 10.184 1.00 66.06 171 GLN A C 1
ATOM 1409 O O . GLN A 1 171 ? 14.975 3.642 9.515 1.00 66.06 171 GLN A O 1
ATOM 1414 N N . GLY A 1 172 ? 14.499 5.439 10.760 1.00 73.12 172 GLY A N 1
ATOM 1415 C CA . GLY A 1 172 ? 13.048 5.289 10.645 1.00 73.12 172 GLY A CA 1
ATOM 1416 C C . GLY A 1 172 ? 12.461 4.265 11.619 1.00 73.12 172 GLY A C 1
ATOM 1417 O O . GLY A 1 172 ? 11.683 3.411 11.210 1.00 73.12 172 GLY A O 1
ATOM 1418 N N . LYS A 1 173 ? 12.812 4.362 12.912 1.00 87.88 173 LYS A N 1
ATOM 1419 C CA . LYS A 1 173 ? 12.286 3.512 13.998 1.00 87.88 173 LYS A CA 1
ATOM 1420 C C . LYS A 1 173 ? 10.785 3.266 13.860 1.00 87.88 173 LYS A C 1
ATOM 1422 O O . LYS A 1 173 ? 10.002 4.223 13.850 1.00 87.88 173 LYS A O 1
ATOM 1427 N N . VAL A 1 174 ? 10.398 1.998 13.854 1.00 92.25 174 VAL A N 1
ATOM 1428 C CA . VAL A 1 174 ? 9.003 1.559 13.921 1.00 92.25 174 VAL A CA 1
ATOM 1429 C C . VAL A 1 174 ? 8.728 1.034 15.323 1.00 92.25 174 VAL A C 1
ATOM 1431 O O . VAL A 1 174 ? 9.504 0.249 15.866 1.00 92.25 174 VAL A O 1
ATOM 1434 N N . ILE A 1 175 ? 7.646 1.509 15.932 1.00 94.19 175 ILE A N 1
ATOM 1435 C CA . ILE A 1 175 ? 7.150 1.034 17.225 1.00 94.19 175 ILE A CA 1
ATOM 1436 C C . ILE A 1 175 ? 5.779 0.423 16.964 1.00 94.19 175 ILE A C 1
ATOM 1438 O O . ILE A 1 175 ? 4.846 1.161 16.648 1.00 94.19 175 ILE A O 1
ATOM 1442 N N . ASN A 1 176 ? 5.677 -0.899 17.073 1.00 96.56 176 ASN A N 1
ATOM 1443 C CA . ASN A 1 176 ? 4.431 -1.625 16.895 1.00 96.56 176 ASN A CA 1
ATOM 1444 C C . ASN A 1 176 ? 3.753 -1.809 18.255 1.00 96.56 176 ASN A C 1
ATOM 1446 O O . ASN A 1 176 ? 4.154 -2.658 19.040 1.00 96.56 176 ASN A O 1
ATOM 1450 N N . GLN A 1 177 ? 2.746 -0.998 18.554 1.00 95.94 177 GLN A N 1
ATOM 1451 C CA . GLN A 1 177 ? 1.929 -1.120 19.765 1.00 95.94 177 GLN A CA 1
ATOM 1452 C C . GLN A 1 177 ? 0.599 -1.837 19.505 1.00 95.94 177 GLN A C 1
ATOM 1454 O O . GLN A 1 177 ? -0.189 -1.993 20.433 1.00 95.94 177 GLN A O 1
ATOM 1459 N N . THR A 1 178 ? 0.357 -2.264 18.265 1.00 94.38 178 THR A N 1
ATOM 1460 C CA . THR A 1 178 ? -0.828 -3.038 17.886 1.00 94.38 178 THR A CA 1
ATOM 1461 C C . THR A 1 178 ? -0.706 -4.487 18.361 1.00 94.38 178 THR A C 1
ATOM 1463 O O . THR A 1 178 ? 0.371 -4.939 18.773 1.00 94.38 178 THR A O 1
ATOM 1466 N N . ASP A 1 179 ? -1.807 -5.230 18.287 1.00 94.12 179 ASP A N 1
ATOM 1467 C CA . ASP A 1 179 ? -1.852 -6.684 18.480 1.00 94.12 179 ASP A CA 1
ATOM 1468 C C . ASP A 1 179 ? -1.540 -7.467 17.188 1.00 94.12 179 ASP A C 1
ATOM 1470 O O . ASP A 1 179 ? -1.518 -8.699 17.187 1.00 94.12 179 ASP A O 1
ATOM 1474 N N . HIS A 1 180 ? -1.224 -6.769 16.093 1.00 94.06 180 HIS A N 1
ATOM 1475 C CA . HIS A 1 180 ? -0.903 -7.370 14.808 1.00 94.06 180 HIS A CA 1
ATOM 1476 C C . HIS A 1 180 ? 0.605 -7.511 14.595 1.00 94.06 180 HIS A C 1
ATOM 1478 O O . HIS A 1 180 ? 1.400 -6.624 14.909 1.00 94.06 180 HIS A O 1
ATOM 1484 N N . LYS A 1 181 ? 1.011 -8.616 13.966 1.00 96.56 181 LYS A N 1
ATOM 1485 C CA . LYS A 1 181 ? 2.349 -8.732 13.378 1.00 96.56 181 LYS A CA 1
ATOM 1486 C C . LYS A 1 181 ? 2.424 -7.859 12.126 1.00 96.56 181 LYS A C 1
ATOM 1488 O O . LYS A 1 181 ? 1.563 -7.967 11.249 1.00 96.56 181 LYS A O 1
ATOM 1493 N N . VAL A 1 182 ? 3.468 -7.041 12.023 1.00 96.94 182 VAL A N 1
ATOM 1494 C CA . VAL A 1 182 ? 3.714 -6.188 10.853 1.00 96.94 182 VAL A CA 1
ATOM 1495 C C . VAL A 1 182 ? 5.016 -6.562 10.149 1.00 96.94 182 VAL A C 1
ATOM 1497 O O . VAL A 1 182 ? 5.931 -7.138 10.741 1.00 96.94 182 VAL A O 1
ATOM 1500 N N . ILE A 1 183 ? 5.074 -6.250 8.860 1.00 96.50 183 ILE A N 1
ATOM 1501 C CA . ILE A 1 183 ? 6.180 -6.530 7.951 1.00 96.50 183 ILE A CA 1
ATOM 1502 C C . ILE A 1 183 ? 6.789 -5.188 7.556 1.00 96.50 183 ILE A C 1
ATOM 1504 O O . ILE A 1 183 ? 6.237 -4.477 6.721 1.00 96.50 183 ILE A O 1
ATOM 1508 N N . LEU A 1 184 ? 7.908 -4.813 8.164 1.00 94.88 184 LEU A N 1
ATOM 1509 C CA . LEU A 1 184 ? 8.661 -3.636 7.755 1.00 94.88 184 LEU A CA 1
ATOM 1510 C C . LEU A 1 184 ? 9.318 -3.902 6.399 1.00 94.88 184 LEU A C 1
ATOM 1512 O O . LEU A 1 184 ? 10.139 -4.810 6.269 1.00 94.88 184 LEU A O 1
ATOM 1516 N N . VAL A 1 185 ? 8.962 -3.081 5.418 1.00 93.12 185 VAL A N 1
ATOM 1517 C CA . VAL A 1 185 ? 9.549 -3.047 4.081 1.00 93.12 185 VAL A CA 1
ATOM 1518 C C . VAL A 1 185 ? 10.561 -1.911 4.052 1.00 93.12 185 VAL A C 1
ATOM 1520 O O . VAL A 1 185 ? 10.216 -0.745 4.268 1.00 93.12 185 VAL A O 1
ATOM 1523 N N . THR A 1 186 ? 11.822 -2.249 3.797 1.00 88.62 186 THR A N 1
ATOM 1524 C CA . THR A 1 186 ? 12.909 -1.275 3.678 1.00 88.62 186 THR A CA 1
ATOM 1525 C C . THR A 1 186 ? 13.696 -1.462 2.381 1.00 88.62 186 THR A C 1
ATOM 1527 O O . THR A 1 186 ? 13.545 -2.450 1.656 1.00 88.62 186 THR A O 1
ATOM 1530 N N . LYS A 1 187 ? 14.507 -0.461 2.035 1.00 79.12 187 LYS A N 1
ATOM 1531 C CA . LYS A 1 187 ? 15.399 -0.509 0.872 1.00 79.12 187 LYS A CA 1
ATOM 1532 C C . LYS A 1 187 ? 16.435 -1.612 1.037 1.00 79.12 187 LYS A C 1
ATOM 1534 O O . LYS A 1 187 ? 17.198 -1.564 1.989 1.00 79.12 187 LYS A O 1
ATOM 1539 N N . ALA A 1 188 ? 16.522 -2.498 0.046 1.00 66.06 188 ALA A N 1
ATOM 1540 C CA . ALA A 1 188 ? 17.649 -3.422 -0.111 1.00 66.06 188 ALA A CA 1
ATOM 1541 C C . ALA A 1 188 ? 18.836 -2.809 -0.885 1.00 66.06 188 ALA A C 1
ATOM 1543 O O . ALA A 1 188 ? 19.821 -3.486 -1.162 1.00 66.06 188 ALA A O 1
ATOM 1544 N N . TRP A 1 189 ? 18.733 -1.551 -1.329 1.00 63.72 189 TRP A N 1
ATOM 1545 C CA . TRP A 1 189 ? 19.685 -0.957 -2.266 1.00 63.72 189 TRP A CA 1
ATOM 1546 C C . TRP A 1 189 ? 20.006 0.499 -1.894 1.00 63.72 189 TRP A C 1
ATOM 1548 O O . TRP A 1 189 ? 19.136 1.371 -1.844 1.00 63.72 189 TRP A O 1
ATOM 1558 N N . ASN A 1 190 ? 21.291 0.758 -1.638 1.00 52.91 190 ASN A N 1
ATOM 1559 C CA . ASN A 1 190 ? 21.840 2.083 -1.357 1.00 52.91 190 ASN A CA 1
ATOM 1560 C C . ASN A 1 190 ? 22.261 2.752 -2.669 1.00 52.91 190 ASN A C 1
ATOM 1562 O O . ASN A 1 190 ? 23.430 2.700 -3.047 1.00 52.91 190 ASN A O 1
ATOM 1566 N N . GLN A 1 191 ? 21.335 3.383 -3.390 1.00 53.22 191 GLN A N 1
ATOM 1567 C CA . GLN A 1 191 ? 21.744 4.347 -4.413 1.00 53.22 191 GLN A CA 1
ATOM 1568 C C . GLN A 1 191 ? 21.802 5.750 -3.810 1.00 53.22 191 GLN A C 1
ATOM 1570 O O . GLN A 1 191 ? 20.816 6.485 -3.782 1.00 53.22 191 GLN A O 1
ATOM 1575 N N . GLU A 1 192 ? 22.986 6.118 -3.320 1.00 47.38 192 GLU A N 1
ATOM 1576 C CA . GLU A 1 192 ? 23.321 7.513 -3.046 1.00 47.38 192 GLU A CA 1
ATOM 1577 C C . GLU A 1 192 ? 23.574 8.236 -4.373 1.00 47.38 192 GLU A C 1
ATOM 1579 O O . GLU A 1 192 ? 24.607 8.053 -5.018 1.00 47.38 192 GLU A O 1
ATOM 1584 N N . TYR A 1 193 ? 22.647 9.100 -4.782 1.00 51.12 193 TYR A N 1
ATOM 1585 C CA . TYR A 1 193 ? 22.895 10.041 -5.872 1.00 51.12 193 TYR A CA 1
ATOM 1586 C C . TYR A 1 193 ? 23.564 11.296 -5.323 1.00 51.12 193 TYR A C 1
ATOM 1588 O O . TYR A 1 193 ? 22.907 12.296 -5.042 1.00 51.12 193 TYR A O 1
ATOM 1596 N N . LYS A 1 194 ? 24.891 11.259 -5.176 1.00 44.25 194 LYS A N 1
ATOM 1597 C CA . LYS A 1 194 ? 25.677 12.480 -4.954 1.00 44.25 194 LYS A CA 1
ATOM 1598 C C . LYS A 1 194 ? 25.860 13.193 -6.287 1.00 44.25 194 LYS A C 1
ATOM 1600 O O . LYS A 1 194 ? 26.790 12.916 -7.039 1.00 44.25 194 LYS A O 1
ATOM 1605 N N . THR A 1 195 ? 24.945 14.099 -6.601 1.00 50.75 195 THR A N 1
ATOM 1606 C CA . THR A 1 195 ? 25.112 15.028 -7.721 1.00 50.75 195 THR A CA 1
ATOM 1607 C C . THR A 1 195 ? 25.861 16.257 -7.228 1.00 50.75 195 THR A C 1
ATOM 1609 O O . THR A 1 195 ? 25.572 16.752 -6.138 1.00 50.75 195 THR A O 1
ATOM 1612 N N . LYS A 1 196 ? 26.820 16.765 -8.009 1.00 51.38 196 LYS A N 1
ATOM 1613 C CA . LYS A 1 196 ? 27.504 18.018 -7.663 1.00 51.38 196 LYS A CA 1
ATOM 1614 C C . LYS A 1 196 ? 26.471 19.156 -7.541 1.00 51.38 196 LYS A C 1
ATOM 1616 O O . LYS A 1 196 ? 25.486 19.143 -8.292 1.00 51.38 196 LYS A O 1
ATOM 1621 N N . PRO A 1 197 ? 26.674 20.135 -6.642 1.00 50.94 197 PRO A N 1
ATOM 1622 C CA . PRO A 1 197 ? 25.851 21.343 -6.603 1.00 50.94 197 PRO A CA 1
ATOM 1623 C C . PRO A 1 197 ? 25.727 21.962 -8.005 1.00 50.94 197 PRO A C 1
ATOM 1625 O O . PRO A 1 197 ? 26.692 21.942 -8.766 1.00 50.94 197 PRO A O 1
ATOM 1628 N N . ASN A 1 198 ? 24.544 22.479 -8.351 1.00 60.62 198 ASN A N 1
ATOM 1629 C CA . ASN A 1 198 ? 24.225 23.127 -9.639 1.00 60.62 198 ASN A CA 1
ATOM 1630 C C . ASN A 1 198 ? 24.195 22.220 -10.888 1.00 60.62 198 ASN A C 1
ATOM 1632 O O . ASN A 1 198 ? 24.135 22.712 -12.014 1.00 60.62 198 ASN A O 1
ATOM 1636 N N . THR A 1 199 ? 24.175 20.894 -10.725 1.00 62.72 199 THR A N 1
ATOM 1637 C CA . THR A 1 199 ? 24.013 19.974 -11.864 1.00 62.72 199 THR A CA 1
ATOM 1638 C C . THR A 1 199 ? 22.612 20.102 -12.482 1.00 62.72 199 THR A C 1
ATOM 1640 O O . THR A 1 199 ? 21.613 19.812 -11.822 1.00 62.72 199 THR A O 1
ATOM 1643 N N . THR A 1 200 ? 22.523 20.493 -13.760 1.00 60.06 200 THR A N 1
ATOM 1644 C CA . THR A 1 200 ? 21.238 20.603 -14.478 1.00 60.06 200 THR A CA 1
ATOM 1645 C C . THR A 1 200 ? 20.927 19.308 -15.231 1.00 60.06 200 THR A C 1
ATOM 1647 O O . THR A 1 200 ? 21.653 18.903 -16.144 1.00 60.06 200 THR A O 1
ATOM 1650 N N . PHE A 1 201 ? 19.827 18.654 -14.864 1.00 63.34 201 PHE A N 1
ATOM 1651 C CA . PHE A 1 201 ? 19.358 17.422 -15.500 1.00 63.34 201 PHE A CA 1
ATOM 1652 C C . PHE A 1 201 ? 18.319 17.723 -16.581 1.00 63.34 201 PHE A C 1
ATOM 1654 O O . PHE A 1 201 ? 17.426 18.539 -16.370 1.00 63.34 201 PHE A O 1
ATOM 1661 N N . TYR A 1 202 ? 18.403 17.024 -17.714 1.00 68.62 202 TYR A N 1
ATOM 1662 C CA . TYR A 1 202 ? 17.307 16.961 -18.687 1.00 68.62 202 TYR A CA 1
ATOM 1663 C C . TYR A 1 202 ? 16.237 15.958 -18.229 1.00 68.62 202 TYR A C 1
ATOM 1665 O O . TYR A 1 202 ? 15.046 16.164 -18.431 1.00 68.62 202 TYR A O 1
ATOM 1673 N N . SER A 1 203 ? 16.661 14.890 -17.546 1.00 71.75 203 SER A N 1
ATOM 1674 C CA . SER A 1 203 ? 15.773 13.934 -16.886 1.00 71.75 203 SER A CA 1
ATOM 1675 C C . SER A 1 203 ? 16.350 13.520 -15.533 1.00 71.75 203 SER A C 1
ATOM 1677 O O . SER A 1 203 ? 17.547 13.250 -15.414 1.00 71.75 203 SER A O 1
ATOM 1679 N N . LYS A 1 204 ? 15.509 13.494 -14.492 1.00 75.50 204 LYS A N 1
ATOM 1680 C CA . LYS A 1 204 ? 15.907 12.974 -13.177 1.00 75.50 204 LYS A CA 1
ATOM 1681 C C . LYS A 1 204 ? 16.020 11.441 -13.234 1.00 75.50 204 LYS A C 1
ATOM 1683 O O . LYS A 1 204 ? 15.261 10.812 -13.981 1.00 75.50 204 LYS A O 1
ATOM 1688 N N . PRO A 1 205 ? 16.930 10.831 -12.455 1.00 76.62 205 PRO A N 1
ATOM 1689 C CA . PRO A 1 205 ? 16.961 9.382 -12.297 1.00 76.62 205 PRO A CA 1
ATOM 1690 C C . PRO A 1 205 ? 15.612 8.856 -11.788 1.00 76.62 205 PRO A C 1
ATOM 1692 O O . PRO A 1 205 ? 15.009 9.467 -10.905 1.00 76.62 205 PRO A O 1
ATOM 1695 N N . HIS A 1 206 ? 15.128 7.755 -12.357 1.00 83.81 206 HIS A N 1
ATOM 1696 C CA . HIS A 1 206 ? 13.819 7.191 -12.024 1.00 83.81 206 HIS A CA 1
ATOM 1697 C C . HIS A 1 206 ? 13.751 5.696 -12.342 1.00 83.81 206 HIS A C 1
ATOM 1699 O O . HIS A 1 206 ? 14.508 5.181 -13.164 1.00 83.81 206 HIS A O 1
ATOM 1705 N N . TRP A 1 207 ? 12.806 4.998 -11.724 1.00 85.81 207 TRP A N 1
ATOM 1706 C CA . TRP A 1 207 ? 12.408 3.658 -12.125 1.00 85.81 207 TRP A CA 1
ATOM 1707 C C . TRP A 1 207 ? 11.398 3.733 -13.261 1.00 85.81 207 TRP A C 1
ATOM 1709 O O . TRP A 1 207 ? 10.379 4.423 -13.164 1.00 85.81 207 TRP A O 1
ATOM 1719 N N . GLY A 1 208 ? 11.693 3.005 -14.333 1.00 84.56 208 GLY A N 1
ATOM 1720 C CA . GLY A 1 208 ? 10.785 2.795 -15.451 1.00 84.56 208 GLY A CA 1
ATOM 1721 C C . GLY A 1 208 ? 10.436 1.320 -15.600 1.00 84.56 208 GLY A C 1
ATOM 1722 O O . GLY A 1 208 ? 11.242 0.440 -15.293 1.00 84.56 208 GLY A O 1
ATOM 1723 N N . ILE A 1 209 ? 9.241 1.055 -16.116 1.00 87.75 209 ILE A N 1
ATOM 1724 C CA . ILE A 1 209 ? 8.813 -0.287 -16.509 1.00 87.75 209 ILE A CA 1
ATOM 1725 C C . ILE A 1 209 ? 9.213 -0.498 -17.968 1.00 87.75 209 ILE A C 1
ATOM 1727 O O . ILE A 1 209 ? 8.955 0.348 -18.828 1.00 87.75 209 ILE A O 1
ATOM 1731 N N . ARG A 1 210 ? 9.892 -1.612 -18.246 1.00 86.31 210 ARG A N 1
ATOM 1732 C CA . ARG A 1 210 ? 10.248 -2.047 -19.598 1.00 86.31 210 ARG A CA 1
ATOM 1733 C C . ARG A 1 210 ? 9.663 -3.425 -19.845 1.00 86.31 210 ARG A C 1
ATOM 1735 O O . ARG A 1 210 ? 9.920 -4.342 -19.079 1.00 86.31 210 ARG A O 1
ATOM 1742 N N . TRP A 1 211 ? 8.919 -3.569 -20.928 1.00 88.00 211 TRP A N 1
ATOM 1743 C CA . TRP A 1 211 ? 8.375 -4.853 -21.342 1.00 88.00 211 TRP A CA 1
ATOM 1744 C C . TRP A 1 211 ? 9.421 -5.672 -22.105 1.00 88.00 211 TRP A C 1
ATOM 1746 O O . TRP A 1 211 ? 10.119 -5.155 -22.981 1.00 88.00 211 TRP A O 1
ATOM 1756 N N . SER A 1 212 ? 9.550 -6.943 -21.743 1.00 87.62 212 SER A N 1
ATOM 1757 C CA . SER A 1 212 ? 10.563 -7.880 -22.233 1.00 87.62 212 SER A CA 1
ATOM 1758 C C . SER A 1 212 ? 9.952 -9.257 -22.523 1.00 87.62 212 SER A C 1
ATOM 1760 O O . SER A 1 212 ? 8.747 -9.445 -22.368 1.00 87.62 212 SER A O 1
ATOM 1762 N N . GLY A 1 213 ? 10.765 -10.213 -22.979 1.00 85.12 213 GLY A N 1
ATOM 1763 C CA . GLY A 1 213 ? 10.283 -11.528 -23.412 1.00 85.12 213 GLY A CA 1
ATOM 1764 C C . GLY A 1 213 ? 9.662 -11.518 -24.813 1.00 85.12 213 GLY A C 1
ATOM 1765 O O . GLY A 1 213 ? 9.529 -10.469 -25.453 1.00 85.12 213 GLY A O 1
ATO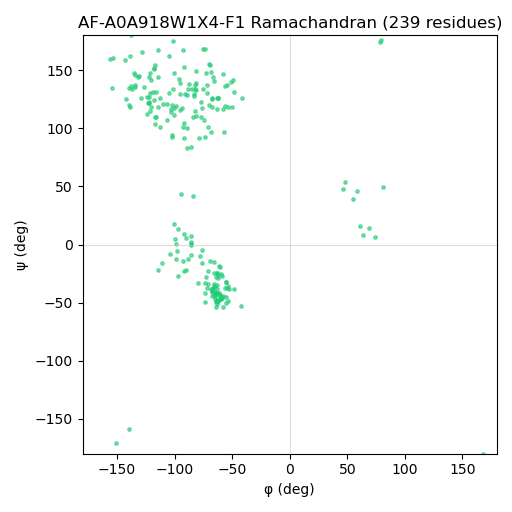M 1766 N N . VAL A 1 214 ? 9.313 -12.707 -25.311 1.00 83.38 214 VAL A N 1
ATOM 1767 C CA . VAL A 1 214 ? 8.648 -12.871 -26.613 1.00 83.38 214 VAL A CA 1
ATOM 1768 C C . VAL A 1 214 ? 7.293 -12.168 -26.562 1.00 83.38 214 VAL A C 1
ATOM 1770 O O . VAL A 1 214 ? 6.516 -12.383 -25.642 1.00 83.38 214 VAL A O 1
ATOM 1773 N N . GLY A 1 215 ? 7.038 -11.272 -27.516 1.00 83.81 215 GLY A N 1
ATOM 1774 C CA . GLY A 1 215 ? 5.809 -10.473 -27.536 1.00 83.81 215 GLY A CA 1
ATOM 1775 C C . GLY A 1 215 ? 5.746 -9.341 -26.502 1.00 83.81 215 GLY A C 1
ATOM 1776 O O . GLY A 1 215 ? 4.718 -8.681 -26.426 1.00 83.81 215 GLY A O 1
ATOM 1777 N N . ARG A 1 216 ? 6.830 -9.064 -25.751 1.00 82.88 216 ARG A N 1
ATOM 1778 C CA . ARG A 1 216 ? 6.891 -7.988 -24.738 1.00 82.88 216 ARG A CA 1
ATOM 1779 C C . ARG A 1 216 ? 5.833 -8.137 -23.632 1.00 82.88 216 ARG A C 1
ATOM 1781 O O . ARG A 1 216 ? 5.189 -7.167 -23.256 1.00 82.88 216 ARG A O 1
ATOM 1788 N N . THR A 1 217 ? 5.680 -9.341 -23.095 1.00 83.44 217 THR A N 1
ATOM 1789 C CA . THR A 1 217 ? 4.675 -9.660 -22.065 1.00 83.44 217 THR A CA 1
ATOM 1790 C C . THR A 1 217 ? 5.224 -9.678 -20.640 1.00 83.44 217 THR A C 1
ATOM 1792 O O . THR A 1 217 ? 4.446 -9.665 -19.697 1.00 83.44 217 THR A O 1
ATOM 1795 N N . ILE A 1 218 ? 6.550 -9.673 -20.453 1.00 85.25 218 ILE A N 1
ATOM 1796 C CA . ILE A 1 218 ? 7.175 -9.774 -19.126 1.00 85.25 218 ILE A CA 1
ATOM 1797 C C . ILE A 1 218 ? 7.665 -8.389 -18.680 1.00 85.25 218 ILE A C 1
ATOM 1799 O O . ILE A 1 218 ? 8.607 -7.854 -19.288 1.00 85.25 218 ILE A O 1
ATOM 1803 N N . PRO A 1 219 ? 7.093 -7.790 -17.622 1.00 88.56 219 PRO A N 1
ATOM 1804 C CA . PRO A 1 219 ? 7.504 -6.489 -17.132 1.00 88.56 219 PRO A CA 1
ATOM 1805 C C . PRO A 1 219 ? 8.831 -6.597 -16.378 1.00 88.56 219 PRO A C 1
ATOM 1807 O O . PRO A 1 219 ? 9.035 -7.444 -15.511 1.00 88.56 219 PRO A O 1
ATOM 1810 N N . LYS A 1 220 ? 9.745 -5.679 -16.680 1.00 86.31 220 LYS A N 1
ATOM 1811 C CA . LYS A 1 220 ? 11.026 -5.526 -15.998 1.00 86.31 220 LYS A CA 1
ATOM 1812 C C . LYS A 1 220 ? 11.163 -4.105 -15.475 1.00 86.31 220 LYS A C 1
ATOM 1814 O O . LYS A 1 220 ? 11.321 -3.153 -16.245 1.00 86.31 220 LYS A O 1
ATOM 1819 N N . VAL A 1 221 ? 11.151 -3.960 -14.154 1.00 86.62 221 VAL A N 1
ATOM 1820 C CA . VAL A 1 221 ? 11.399 -2.672 -13.501 1.00 86.62 221 VAL A CA 1
ATOM 1821 C C . VAL A 1 221 ? 12.899 -2.383 -13.543 1.00 86.62 221 VAL A C 1
ATOM 1823 O O . VAL A 1 221 ? 13.715 -3.151 -13.039 1.00 86.62 221 VAL A O 1
ATOM 1826 N N . THR A 1 222 ? 13.273 -1.301 -14.225 1.00 85.38 222 THR A N 1
ATOM 1827 C CA . THR A 1 222 ? 14.672 -0.956 -14.510 1.00 85.38 222 THR A CA 1
ATOM 1828 C C . THR A 1 222 ? 14.972 0.457 -14.043 1.00 85.38 222 THR A C 1
ATOM 1830 O O . THR A 1 222 ? 14.197 1.385 -14.285 1.00 85.38 222 THR A O 1
ATOM 1833 N N . PHE A 1 223 ? 16.119 0.627 -13.390 1.00 83.69 223 PHE A N 1
ATOM 1834 C CA . PHE A 1 223 ? 16.574 1.940 -12.973 1.00 83.69 223 PHE A CA 1
ATOM 1835 C C . PHE A 1 223 ? 17.156 2.701 -14.169 1.00 83.69 223 PHE A C 1
ATOM 1837 O O . PHE A 1 223 ? 18.103 2.242 -14.812 1.00 83.69 223 PHE A O 1
ATOM 1844 N N . ILE A 1 224 ? 16.609 3.877 -14.456 1.00 81.31 224 ILE A N 1
ATOM 1845 C CA . ILE A 1 224 ? 17.027 4.750 -15.549 1.00 81.31 224 ILE A CA 1
ATOM 1846 C C . ILE A 1 224 ? 17.852 5.889 -14.951 1.00 81.31 224 ILE A C 1
ATOM 1848 O O . ILE A 1 224 ? 17.359 6.690 -14.155 1.00 81.31 224 ILE A O 1
ATOM 1852 N N . LYS A 1 225 ? 19.130 5.961 -15.339 1.00 80.88 225 LYS A N 1
ATOM 1853 C CA . LYS A 1 225 ? 20.029 7.048 -14.931 1.00 80.88 225 LYS A CA 1
ATOM 1854 C C . LYS A 1 225 ? 19.547 8.373 -15.526 1.00 80.88 225 LYS A C 1
ATOM 1856 O O . LYS A 1 225 ? 19.115 8.418 -16.674 1.00 80.88 225 LYS A O 1
ATOM 1861 N N . GLY A 1 226 ? 19.646 9.447 -14.746 1.00 74.50 226 GLY A N 1
ATOM 1862 C CA . GLY A 1 226 ? 19.324 10.790 -15.221 1.00 74.50 226 GLY A CA 1
ATOM 1863 C C . GLY A 1 226 ? 20.311 11.264 -16.288 1.00 74.50 226 GLY A C 1
ATOM 1864 O O . GLY A 1 226 ? 21.503 10.957 -16.215 1.00 74.50 226 GLY A O 1
ATOM 1865 N N . SER A 1 227 ? 19.824 12.019 -17.271 1.00 73.06 227 SER A N 1
ATOM 1866 C CA . SER A 1 227 ? 20.647 12.562 -18.356 1.00 73.06 227 SER A CA 1
ATOM 1867 C C . SER A 1 227 ? 21.094 13.996 -18.054 1.00 73.06 227 SER A C 1
ATOM 1869 O O . SER A 1 227 ? 20.273 14.858 -17.724 1.00 73.06 227 SER A O 1
ATOM 1871 N N . LEU A 1 228 ? 22.397 14.261 -18.187 1.00 67.88 228 LEU A N 1
ATOM 1872 C CA . LEU A 1 228 ? 22.992 15.587 -18.001 1.00 67.88 228 LEU A CA 1
ATOM 1873 C C . LEU A 1 228 ? 22.827 16.437 -19.261 1.00 67.88 228 LEU A C 1
ATOM 1875 O O . LEU A 1 228 ? 23.030 15.949 -20.372 1.00 67.88 228 LEU A O 1
ATOM 1879 N N . LYS A 1 229 ? 22.498 17.719 -19.081 1.00 55.88 229 LYS A N 1
ATOM 1880 C CA . LYS A 1 229 ? 22.262 18.661 -20.187 1.00 55.88 229 LYS A CA 1
ATOM 1881 C C . LYS A 1 229 ? 23.511 18.895 -21.060 1.00 55.88 229 LYS A C 1
ATOM 1883 O O . LYS A 1 229 ? 23.373 19.220 -22.230 1.00 55.88 229 LYS A O 1
ATOM 1888 N N . GLU A 1 230 ? 24.711 18.681 -20.517 1.00 53.03 230 GLU A N 1
ATOM 1889 C CA . GLU A 1 230 ? 25.993 18.989 -21.176 1.00 53.03 230 GLU A CA 1
ATOM 1890 C C . GLU A 1 230 ? 26.617 17.824 -21.969 1.00 53.03 230 GLU A C 1
ATOM 1892 O O . GLU A 1 230 ? 27.513 18.058 -22.774 1.00 53.03 230 GLU A O 1
ATOM 1897 N N . LEU A 1 231 ? 26.151 16.579 -21.788 1.00 49.53 231 LEU A N 1
ATOM 1898 C CA . LEU A 1 231 ? 26.721 15.399 -22.470 1.00 49.53 231 LEU A CA 1
ATOM 1899 C C . LEU A 1 231 ? 26.084 15.098 -23.836 1.00 49.53 231 LEU A C 1
ATOM 1901 O O . LEU A 1 231 ? 26.641 14.326 -24.608 1.00 49.53 231 LEU A O 1
ATOM 1905 N N . ASN A 1 232 ? 24.951 15.726 -24.158 1.00 46.19 232 ASN A N 1
ATOM 1906 C CA . ASN A 1 232 ? 24.282 15.594 -25.455 1.00 46.19 232 ASN A CA 1
ATOM 1907 C C . ASN A 1 232 ? 24.692 16.722 -26.418 1.00 46.19 232 ASN A C 1
ATOM 1909 O O . ASN A 1 232 ? 23.839 17.292 -27.099 1.00 46.19 232 ASN A O 1
ATOM 1913 N N . LYS A 1 233 ? 25.983 17.077 -26.486 1.00 43.97 233 LYS A N 1
ATOM 1914 C CA . LYS A 1 233 ? 26.458 17.790 -27.678 1.00 43.97 233 LYS A CA 1
ATOM 1915 C C . LYS A 1 233 ? 26.374 16.800 -28.848 1.00 43.97 233 LYS A C 1
ATOM 1917 O O . LYS A 1 233 ? 26.914 15.700 -28.717 1.00 43.97 233 LYS A O 1
ATOM 1922 N N . PRO A 1 234 ? 25.692 17.122 -29.963 1.00 44.62 234 PRO A N 1
ATOM 1923 C CA . PRO A 1 234 ? 25.835 16.321 -31.172 1.00 44.62 234 PRO A CA 1
ATOM 1924 C C . PRO A 1 234 ? 27.326 16.253 -31.507 1.00 44.62 234 PRO A C 1
ATOM 1926 O O . PRO A 1 234 ? 28.021 17.259 -31.361 1.00 44.62 234 PRO A O 1
ATOM 1929 N N . ALA A 1 235 ? 27.820 15.073 -31.889 1.00 47.47 235 ALA A N 1
ATOM 1930 C CA . ALA A 1 235 ? 29.211 14.909 -32.288 1.00 47.47 235 ALA A CA 1
ATOM 1931 C C . ALA A 1 235 ? 29.552 15.988 -33.326 1.00 47.47 235 ALA A C 1
ATOM 1933 O O . ALA A 1 235 ? 28.905 16.059 -34.376 1.00 47.47 235 ALA A O 1
ATOM 1934 N N . GLU A 1 236 ? 30.508 16.862 -33.009 1.00 43.69 236 GLU A N 1
ATOM 1935 C CA . GLU A 1 236 ? 31.053 17.789 -33.992 1.00 43.69 236 GLU A CA 1
ATOM 1936 C C . GLU A 1 236 ? 31.600 16.926 -35.128 1.00 43.69 236 GLU A C 1
ATOM 1938 O O . GLU A 1 236 ? 32.464 16.074 -34.917 1.00 43.69 236 GLU A O 1
ATOM 1943 N N . LYS A 1 237 ? 31.028 17.068 -36.328 1.00 44.16 237 LYS A N 1
ATOM 1944 C CA . LYS A 1 237 ? 31.598 16.440 -37.517 1.00 44.16 237 LYS A CA 1
ATOM 1945 C C . LYS A 1 237 ? 33.033 16.943 -37.620 1.00 44.16 237 LYS A C 1
ATOM 1947 O O . LYS A 1 237 ? 33.230 18.145 -37.776 1.00 44.16 237 LYS A O 1
ATOM 1952 N N . GLU A 1 238 ? 34.009 16.041 -37.563 1.00 38.81 238 GLU A N 1
ATOM 1953 C CA . GLU A 1 238 ? 35.371 16.346 -37.992 1.00 38.81 238 GLU A CA 1
ATOM 1954 C C . GLU A 1 238 ? 35.312 16.815 -39.451 1.00 38.81 238 GLU A C 1
ATOM 1956 O O . GLU A 1 238 ? 35.258 16.017 -40.389 1.00 38.81 238 GLU A O 1
ATOM 1961 N N . THR A 1 239 ? 35.299 18.127 -39.672 1.00 46.22 239 THR A N 1
ATOM 1962 C CA . THR A 1 239 ? 35.724 18.685 -40.951 1.00 46.22 239 THR A CA 1
ATOM 1963 C C . THR A 1 239 ? 37.221 18.452 -41.049 1.00 46.22 239 THR A C 1
ATOM 1965 O O . THR A 1 239 ? 38.008 19.217 -40.493 1.00 46.22 239 THR A O 1
ATOM 1968 N N . LYS A 1 240 ? 37.604 17.372 -41.739 1.00 43.38 240 LYS A N 1
ATOM 1969 C CA . LYS A 1 240 ? 38.974 17.186 -42.220 1.00 43.38 240 LYS A CA 1
ATOM 1970 C C . LYS A 1 240 ? 39.357 18.423 -43.038 1.00 43.38 240 LYS A C 1
ATOM 1972 O O . LYS A 1 240 ? 38.685 18.732 -44.022 1.00 43.38 240 LYS A O 1
ATOM 1977 N N . ARG A 1 241 ? 40.386 19.136 -42.586 1.00 40.16 241 ARG A N 1
ATOM 1978 C CA . ARG A 1 241 ? 41.162 20.069 -43.406 1.00 40.16 241 ARG A CA 1
ATOM 1979 C C . ARG A 1 241 ? 42.394 19.348 -43.920 1.00 40.16 241 ARG A C 1
ATOM 1981 O O . ARG A 1 241 ? 42.917 18.508 -43.154 1.00 40.16 241 ARG A O 1
#

Solvent-accessible surface area (backbone atoms only — not comparable to full-atom values): 13966 Å² total; per-residue (Å²): 80,58,40,34,78,86,10,32,69,44,42,47,65,76,39,43,70,61,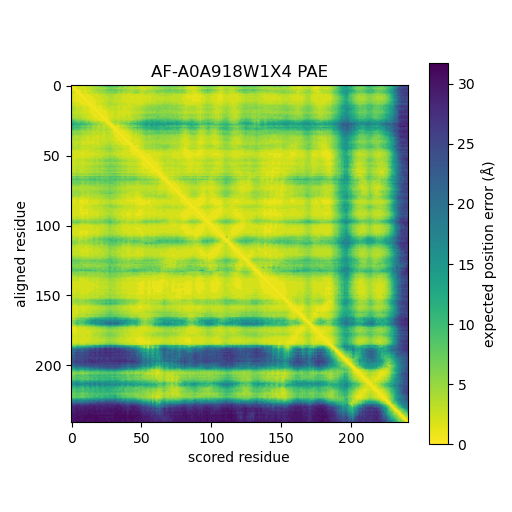52,54,50,54,53,47,76,74,34,95,81,68,46,76,67,52,54,54,50,51,52,58,71,66,37,63,84,86,38,55,37,36,34,45,26,58,72,39,62,75,45,37,81,34,41,72,70,62,93,88,54,76,44,56,56,62,76,76,51,77,68,61,58,29,30,44,32,63,50,42,36,32,33,34,41,39,39,60,54,95,62,26,41,41,36,35,41,39,40,44,36,82,92,75,74,40,74,51,79,48,71,39,35,35,36,47,82,79,47,38,78,54,64,58,91,88,58,58,70,65,61,62,44,50,50,50,31,51,52,46,47,69,56,69,43,77,60,37,79,44,82,41,50,48,69,34,71,49,80,44,80,90,73,40,23,37,37,33,61,40,91,55,64,37,34,39,38,35,72,64,68,90,81,80,83,86,69,64,88,89,70,59,62,75,39,76,57,29,36,42,80,41,65,32,72,86,90,47,74,43,73,39,80,41,81,43,80,47,43,55,63,81,76,71,62,75,79,76,76,81,76,84,126

Foldseek 3Di:
DEQDCLFLLNCLVVCVVVVLVVVVVVDPPDDPVNVVVSVVLSPQQPAAAEEEFPQLLVFLVQADDDPPGQCLQVVVFPDQWHKYDDDRFWIKTWHDDPQKIKIKIWGDDPPVRDIDIAIWIQRNVVSDTGHDPPDDPVVVSSVVSRRCCVGANDWDKDKAAAQGWDDDPVRRIYGHPDNDIHIYTYDPDDDDPPDPPPFDFPFDWHWDWFFDDDVSSHTHTDTDHTHGPPPPDPPDPPPDD

Nearest PDB structures (foldseek):
  7ccy-assembly2_C  TM=5.766E-01  e=6.849E-01  Homo sapiens
  3msw-assembly1_A  TM=4.731E-01  e=2.795E-01  Bacteroides fragilis NCTC 9343
  3ecr-assembly2_B  TM=4.332E-01  e=2.968E-01  Homo sapiens
  8huy-assembly1_A  TM=4.213E-01  e=1.891E+00  Burkholderia
  8hcj-assembly2_F  TM=2.418E-01  e=6.078E-01  Pseudopedobacter saltans DSM 12145

Mean predicted aligned error: 7.99 Å

Secondary structure (DSSP, 8-state):
-EESTTSHHHHHHHHHHHHHHHHHHH-TT--HHHHHHHHHHT-STTS-EEEEPHHHHHHHTTB---TT--GGGGGG-S-SEEEEE-SSSEEEEEEEETTEEEEEEEEEETTTTEEEEEEEEEETTTTEEE--TTS-HHHHHHHHHHHHHHHHS-EEEEEE-TT-EES-TTTT-EEE-SSS-EEEEEES------PPTTPPEEE--EEEEEEESGGG-EEEEEEEPPEETTS-PPPPP----

Sequence (241 aa):
MKLGEDSSLEILRKSKGKLVQSLREKSPDWSDSDDNEINLFLDINAKKKYVFSNSVIDTLHTIKVQDEFDCNILKERKSSNGIIIVDSTELYIFQEVNEKLKVMNFTVSLKDNYSDLKIFTFNLNDNEKIIAEDIETEVWKKFLRCLIYLDFLPTEIIYINPKEKFGTRKQGKVINQTDHKVILVTKAWNQEYKTKPNTTFYSKPHWGIRWSGVGRTIPKVTFIKGSLKELNKPAEKETKR

pLDDT: mean 85.62, std 13.81, range [38.81, 98.38]